Protein AF-A0A945VCL1-F1 (afdb_monomer_lite)

Radius of gyration: 19.53 Å; chains: 1; bounding box: 53×58×47 Å

pLDDT: mean 89.14, std 12.84, range [39.16, 98.38]

Secondary structure (DSSP, 8-state):
-HHHHHHHHS-SSS-S-SS----HHHHHHHHTTT--HHHHTTSS-HHHHHHHS---HHHHHHHHHHHHHHHHHHHHS-HHHHHHHHHHTTT-HHHHHHHHT--HHHHHHHHHT----TTS---EEEEEETT--EEEEE-BTTB---SSS---TTSHHHHHTTSTT--EEEEEE-TTS-EEEEEEEEEESS--BTTBPPPEEEEEEEES-GGGS----TTTS-EEE--S-GGG---SS-TT--S--TT---

Foldseek 3Di:
DVVVVVCVVVPPDPPDDDPDADQVLVVVCVVVVLADPCLLVVVDDLVRVLVVDDDDPVSSVVNSVVVVVVSVLCVLQRQVNNVVVCLVQLNDLVVSCVVSVHDSVSSLSVLQRHDDDPLRFHKKKWKAWQVRQTPDTDADPVGDADNDDDFWCQPVQNVQNVVAPDWAWAWEQEQVRQIKTKIKHKHFPDDQDVVGGGTIMMMIMITSVCVSHDPPPNVPHHYDHTYTALQCGPDPPDPSRDDHHVPPDD

Sequence (250 aa):
TAEDIFDYFEPTSEKQVTTLDLSPFEVLLEKNKFYLDELENNRQTVAEILSTLQLSSEDYLKTKNSLNAYAEMVRNLPINLFLEVAEKHSFDAIALAKHFNSDILSICFRLAHLPNKSNIPKFGIIQCDASGAVLYRKQLNSFSLPRYGGACPLWPVYRSLSQPLQPIRAMLDMPMGDRFHTISFAYPTEVAQIGMPALTEAIMLFTPDYIMLPKISHAHTPQLAVGLQCTVCSRRECSSRRASYLLDNE

Structure (mmCIF, N/CA/C/O backbone):
data_AF-A0A945VCL1-F1
#
_entry.id   AF-A0A945VCL1-F1
#
loop_
_atom_site.group_PDB
_atom_site.id
_atom_site.type_symbol
_atom_site.label_atom_id
_atom_site.label_alt_id
_atom_site.label_comp_id
_atom_site.label_asym_id
_atom_site.label_entity_id
_atom_site.label_seq_id
_atom_site.pdbx_PDB_ins_code
_atom_site.Cartn_x
_atom_site.Cartn_y
_atom_site.Cartn_z
_atom_site.occupancy
_atom_site.B_iso_or_equiv
_atom_site.auth_seq_id
_atom_site.auth_comp_id
_atom_site.auth_asym_id
_atom_site.auth_atom_id
_atom_site.pdbx_PDB_model_num
ATOM 1 N N . THR A 1 1 ? -6.003 35.578 -1.201 1.00 74.75 1 THR A N 1
ATOM 2 C CA . THR A 1 1 ? -6.531 36.057 -2.498 1.00 74.75 1 THR A CA 1
ATOM 3 C C . THR A 1 1 ? -6.166 35.041 -3.572 1.00 74.75 1 THR A C 1
ATOM 5 O O . THR A 1 1 ? -5.501 34.065 -3.249 1.00 74.75 1 THR A O 1
ATOM 8 N N . ALA A 1 2 ? -6.624 35.192 -4.820 1.00 68.50 2 ALA A N 1
ATOM 9 C CA . ALA A 1 2 ? -6.195 34.295 -5.903 1.00 68.50 2 ALA A CA 1
ATOM 10 C C . ALA A 1 2 ? -4.667 34.350 -6.125 1.00 68.50 2 ALA A C 1
ATOM 12 O O . ALA A 1 2 ? -4.068 33.339 -6.466 1.00 68.50 2 ALA A O 1
ATOM 13 N N . GLU A 1 3 ? -4.052 35.504 -5.846 1.00 67.00 3 GLU A N 1
ATOM 14 C CA . GLU A 1 3 ? -2.597 35.709 -5.851 1.00 67.00 3 GLU A CA 1
ATOM 15 C C . GLU A 1 3 ? -1.907 34.936 -4.720 1.00 67.00 3 GLU A C 1
ATOM 17 O O . GLU A 1 3 ? -0.990 34.177 -5.000 1.00 67.00 3 GLU A O 1
ATOM 22 N N . ASP A 1 4 ? -2.418 34.994 -3.481 1.00 63.72 4 ASP A N 1
ATOM 23 C CA . ASP A 1 4 ? -1.850 34.204 -2.369 1.00 63.72 4 ASP A CA 1
ATOM 24 C C . ASP A 1 4 ? -1.919 32.684 -2.626 1.00 63.72 4 ASP A C 1
ATOM 26 O O . ASP A 1 4 ? -1.085 31.921 -2.144 1.00 63.72 4 ASP A O 1
ATOM 30 N N . ILE A 1 5 ? -2.933 32.226 -3.373 1.00 66.19 5 ILE A N 1
ATOM 31 C CA . ILE A 1 5 ? -3.068 30.822 -3.790 1.00 66.19 5 ILE A CA 1
ATOM 32 C C . ILE A 1 5 ? -2.052 30.500 -4.893 1.00 66.19 5 ILE A C 1
ATOM 34 O O . ILE A 1 5 ? -1.444 29.435 -4.864 1.00 66.19 5 ILE A O 1
ATOM 38 N N . PHE A 1 6 ? -1.836 31.407 -5.846 1.00 67.25 6 PHE A N 1
ATOM 39 C CA . PHE A 1 6 ? -0.859 31.222 -6.918 1.00 67.25 6 PHE A CA 1
ATOM 40 C C . PHE A 1 6 ? 0.577 31.173 -6.376 1.00 67.25 6 PHE A C 1
ATOM 42 O O . PHE A 1 6 ? 1.314 30.249 -6.706 1.00 67.25 6 PHE A O 1
ATOM 49 N N . ASP A 1 7 ? 0.928 32.069 -5.452 1.00 60.84 7 ASP A N 1
ATOM 50 C CA . ASP A 1 7 ? 2.234 32.084 -4.776 1.00 60.84 7 ASP A CA 1
ATOM 51 C C . ASP A 1 7 ? 2.462 30.844 -3.893 1.00 60.84 7 ASP A C 1
ATOM 53 O O . ASP A 1 7 ? 3.602 30.441 -3.655 1.00 60.84 7 ASP A O 1
ATOM 57 N N . TYR A 1 8 ? 1.385 30.212 -3.415 1.00 61.59 8 TYR A N 1
ATOM 58 C CA . TYR A 1 8 ? 1.447 28.928 -2.716 1.00 61.59 8 TYR A CA 1
ATOM 59 C C . TYR A 1 8 ? 1.719 27.750 -3.671 1.00 61.59 8 TYR A C 1
ATOM 61 O O . TYR A 1 8 ? 2.457 26.833 -3.311 1.00 61.59 8 TYR A O 1
ATOM 69 N N . PHE A 1 9 ? 1.142 27.759 -4.880 1.00 54.50 9 PHE A N 1
ATOM 70 C CA . PHE A 1 9 ? 1.317 26.692 -5.878 1.00 54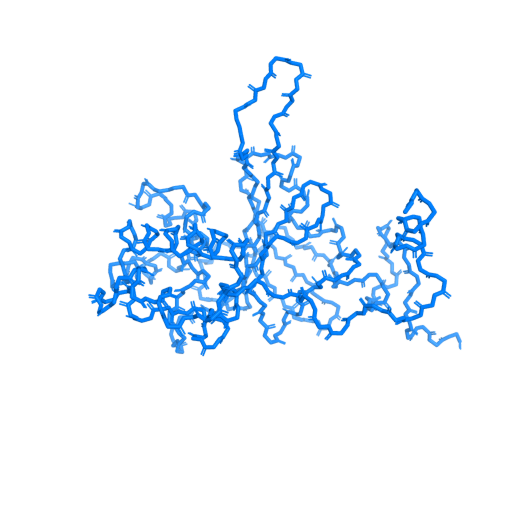.50 9 PHE A CA 1
ATOM 71 C C . PHE A 1 9 ? 2.617 26.811 -6.688 1.00 54.50 9 PHE A C 1
ATOM 73 O O . PHE A 1 9 ? 3.215 25.788 -7.024 1.00 54.50 9 PHE A O 1
ATOM 80 N N . GLU A 1 10 ? 3.072 28.031 -6.970 1.00 55.69 10 GLU A N 1
ATOM 81 C CA . GLU A 1 10 ? 4.346 28.332 -7.631 1.00 55.69 10 GLU A CA 1
ATOM 82 C C . GLU A 1 10 ? 5.266 29.125 -6.687 1.00 55.69 10 GLU A C 1
ATOM 84 O O . GLU A 1 10 ? 5.560 30.299 -6.928 1.00 55.69 10 GLU A O 1
ATOM 89 N N . PRO A 1 11 ? 5.738 28.518 -5.581 1.00 49.16 11 PRO A N 1
ATOM 90 C CA . PRO A 1 11 ? 6.548 29.240 -4.619 1.00 49.16 11 PRO A CA 1
ATOM 91 C C . PRO A 1 11 ? 7.876 29.648 -5.257 1.00 49.16 11 PRO A C 1
ATOM 93 O O . PRO A 1 11 ? 8.708 28.824 -5.632 1.00 49.16 11 PRO A O 1
ATOM 96 N N . THR A 1 12 ? 8.113 30.955 -5.312 1.00 50.84 12 THR A N 1
ATOM 97 C CA . THR A 1 12 ? 9.374 31.562 -5.765 1.00 50.84 12 THR A CA 1
ATOM 98 C C . THR A 1 12 ? 10.529 31.378 -4.767 1.00 50.84 12 THR A C 1
ATOM 100 O O . THR A 1 12 ? 11.636 31.858 -5.011 1.00 50.84 12 THR A O 1
ATOM 103 N N . SER A 1 13 ? 10.325 30.673 -3.644 1.00 46.22 13 SER A N 1
ATOM 104 C CA . SER A 1 13 ? 11.371 30.417 -2.644 1.00 46.22 13 SER A CA 1
ATOM 105 C C . SER A 1 13 ? 11.238 29.063 -1.932 1.00 46.22 13 SER A C 1
ATOM 107 O O . SER A 1 13 ? 10.142 28.564 -1.698 1.00 46.22 13 SER A O 1
ATOM 109 N N . GLU A 1 14 ? 12.387 28.500 -1.537 1.00 45.78 14 GLU A N 1
ATOM 110 C CA . GLU A 1 14 ? 12.634 27.157 -0.962 1.00 45.78 14 GLU A CA 1
ATOM 111 C C . GLU A 1 14 ? 11.915 26.822 0.367 1.00 45.78 14 GLU A C 1
ATOM 113 O O . GLU A 1 14 ? 12.177 25.789 0.989 1.00 45.78 14 GLU A O 1
ATOM 118 N N . LYS A 1 15 ? 11.024 27.679 0.866 1.00 41.81 15 LYS A N 1
ATOM 119 C CA . LYS A 1 15 ? 10.439 27.544 2.204 1.00 41.81 15 LYS A CA 1
ATOM 120 C C . LYS A 1 15 ? 9.041 26.947 2.156 1.00 41.81 15 LYS A C 1
ATOM 122 O O . LYS A 1 15 ? 8.088 27.704 2.300 1.00 41.81 15 LYS A O 1
ATOM 127 N N . GLN A 1 16 ? 8.915 25.618 2.044 1.00 45.69 16 GLN A N 1
ATOM 128 C CA . GLN A 1 16 ? 7.695 24.922 2.507 1.00 45.69 16 GLN A CA 1
ATOM 129 C C . GLN A 1 16 ? 7.744 23.379 2.567 1.00 45.69 16 GLN A C 1
ATOM 131 O O . GLN A 1 16 ? 6.747 22.729 2.286 1.00 45.69 16 GLN A O 1
ATOM 136 N N . VAL A 1 17 ? 8.862 22.747 2.951 1.00 44.59 17 VAL A N 1
ATOM 137 C CA . VAL A 1 17 ? 8.936 21.261 2.896 1.00 44.59 17 VAL A CA 1
ATOM 138 C C . VAL A 1 17 ? 9.077 20.561 4.254 1.00 44.59 17 VAL A C 1
ATOM 140 O O . VAL A 1 17 ? 9.137 19.342 4.301 1.00 44.59 17 VAL A O 1
ATOM 143 N N . THR A 1 18 ? 9.135 21.253 5.394 1.00 43.78 18 THR A N 1
ATOM 144 C CA . THR A 1 18 ? 9.742 20.600 6.572 1.00 43.78 18 THR A CA 1
ATOM 145 C C . THR A 1 18 ? 8.837 20.076 7.690 1.00 43.78 18 THR A C 1
ATOM 147 O O . THR A 1 18 ? 9.371 19.324 8.502 1.00 43.78 18 THR A O 1
ATOM 150 N N . THR A 1 19 ? 7.522 20.340 7.777 1.00 39.16 19 THR A N 1
ATOM 151 C CA . THR A 1 19 ? 6.742 19.882 8.964 1.00 39.16 19 THR A CA 1
ATOM 152 C C . THR A 1 19 ? 5.224 19.617 8.788 1.00 39.16 19 THR A C 1
ATOM 154 O O . THR A 1 19 ? 4.493 19.809 9.758 1.00 39.16 19 THR A O 1
ATOM 157 N N . LEU A 1 20 ? 4.694 19.178 7.634 1.00 51.88 20 LEU A N 1
ATOM 158 C CA . LEU A 1 20 ? 3.225 19.032 7.428 1.00 51.88 20 LEU A CA 1
ATOM 159 C C . LEU A 1 20 ? 2.721 17.621 7.038 1.00 51.88 20 LEU A C 1
ATOM 161 O O . LEU A 1 20 ? 1.581 17.449 6.625 1.00 51.88 20 LEU A O 1
ATOM 165 N N . ASP A 1 21 ? 3.534 16.580 7.189 1.00 65.50 21 ASP A N 1
ATOM 166 C CA . ASP A 1 21 ? 3.532 15.546 6.145 1.00 65.50 21 ASP A CA 1
ATOM 167 C C . ASP A 1 21 ? 2.961 14.169 6.502 1.00 65.50 21 ASP A C 1
ATOM 169 O O . ASP A 1 21 ? 2.889 13.293 5.639 1.00 65.50 21 ASP A O 1
ATOM 173 N N . LEU A 1 22 ? 2.629 13.907 7.761 1.00 74.25 22 LEU A N 1
ATOM 174 C CA . LEU A 1 22 ? 2.076 12.616 8.175 1.00 74.25 22 LEU A CA 1
ATOM 175 C C . LEU A 1 22 ? 0.738 12.844 8.846 1.00 74.25 22 LEU A C 1
ATOM 177 O O . LEU A 1 22 ? 0.640 13.638 9.783 1.00 74.25 22 LEU A O 1
ATOM 181 N N . SER A 1 23 ? -0.274 12.100 8.404 1.00 86.94 23 SER A N 1
ATOM 182 C CA . SER A 1 23 ? -1.519 12.045 9.155 1.00 86.94 23 SER A CA 1
ATOM 183 C C . SER A 1 23 ? -1.232 11.510 10.566 1.00 86.94 23 SER A C 1
ATOM 185 O O . SER A 1 23 ? -0.354 10.655 10.740 1.00 86.94 23 SER A O 1
ATOM 187 N N . PRO A 1 24 ? -1.966 11.944 11.604 1.00 91.62 24 PRO A N 1
ATOM 188 C CA . PRO A 1 24 ? -1.738 11.434 12.957 1.00 91.62 24 PRO A CA 1
ATOM 189 C C . PRO A 1 24 ? -1.891 9.911 13.070 1.00 91.62 24 PRO A C 1
ATOM 191 O O . PRO A 1 24 ? -1.229 9.276 13.891 1.00 91.62 24 PRO A O 1
ATOM 194 N N . PHE A 1 25 ? -2.704 9.310 12.197 1.00 93.31 25 PHE A N 1
ATOM 195 C CA . PHE A 1 25 ? -2.788 7.861 12.045 1.00 93.31 25 PHE A CA 1
ATOM 196 C C . PHE A 1 25 ? -1.470 7.231 11.569 1.00 93.31 25 PHE A C 1
ATOM 198 O O . PHE A 1 25 ? -1.022 6.243 12.146 1.00 93.31 25 PHE A O 1
ATOM 205 N N . GLU A 1 26 ? -0.814 7.795 10.554 1.00 91.62 26 GLU A N 1
ATOM 206 C CA . GLU A 1 26 ? 0.484 7.292 10.090 1.00 91.62 26 GLU A CA 1
ATOM 207 C C . GLU A 1 26 ? 1.571 7.461 11.152 1.00 91.62 26 GLU A C 1
ATOM 209 O O . GLU A 1 26 ? 2.357 6.541 11.358 1.00 91.62 26 GLU A O 1
ATOM 214 N N . VAL A 1 27 ? 1.576 8.579 11.888 1.00 92.25 27 VAL A N 1
ATOM 215 C CA . VAL A 1 27 ? 2.501 8.780 13.020 1.00 92.25 27 VAL A CA 1
ATOM 216 C C . VAL A 1 27 ? 2.304 7.694 14.082 1.00 92.25 27 VAL A C 1
ATOM 218 O O . VAL A 1 27 ? 3.274 7.119 14.588 1.00 92.25 27 VAL A O 1
ATOM 221 N N . LEU A 1 28 ? 1.047 7.377 14.404 1.00 95.00 28 LEU A N 1
ATOM 222 C CA . LEU A 1 28 ? 0.707 6.295 15.323 1.00 95.00 28 LEU A CA 1
ATOM 223 C C . LEU A 1 28 ? 1.206 4.938 14.803 1.00 95.00 28 LEU A C 1
ATOM 225 O O . LEU A 1 28 ? 1.772 4.161 15.576 1.00 95.00 28 LEU A O 1
ATOM 229 N N . LEU A 1 29 ? 1.024 4.649 13.513 1.00 95.44 29 LEU A N 1
ATOM 230 C CA . LEU A 1 29 ? 1.517 3.416 12.903 1.00 95.44 29 LEU A CA 1
ATOM 231 C C . LEU A 1 29 ? 3.044 3.342 12.929 1.00 95.44 29 LEU A C 1
ATOM 233 O O . LEU A 1 29 ? 3.578 2.323 13.360 1.00 95.44 29 LEU A O 1
ATOM 237 N N . GLU A 1 30 ? 3.760 4.395 12.537 1.00 93.00 30 GLU A N 1
ATOM 238 C CA . GLU A 1 30 ? 5.228 4.421 12.545 1.00 93.00 30 GLU A CA 1
ATOM 239 C C . GLU A 1 30 ? 5.788 4.154 13.949 1.00 93.00 30 GLU A C 1
ATOM 241 O O . GLU A 1 30 ? 6.661 3.293 14.112 1.00 93.00 30 GLU A O 1
ATOM 246 N N . LYS A 1 31 ? 5.220 4.799 14.979 1.00 94.56 31 LYS A N 1
ATOM 247 C CA . LYS A 1 31 ? 5.590 4.576 16.389 1.00 94.56 31 LYS A CA 1
ATOM 248 C C . LYS A 1 31 ? 5.430 3.112 16.810 1.00 94.56 31 LYS A C 1
ATOM 250 O O . LYS A 1 31 ? 6.251 2.594 17.566 1.00 94.56 31 LYS A O 1
ATOM 255 N N . ASN A 1 32 ? 4.406 2.443 16.288 1.00 95.94 32 ASN A N 1
ATOM 256 C CA . ASN A 1 32 ? 4.091 1.044 16.571 1.00 95.94 32 ASN A CA 1
ATOM 257 C C . ASN A 1 32 ? 4.605 0.077 15.489 1.00 95.94 32 ASN A C 1
ATOM 259 O O . ASN A 1 32 ? 4.160 -1.065 15.405 1.00 95.94 32 ASN A O 1
ATOM 263 N N . LYS A 1 33 ? 5.556 0.503 14.642 1.00 95.25 33 LYS A N 1
ATOM 264 C CA . LYS A 1 33 ? 6.149 -0.326 13.574 1.00 95.25 33 LYS A CA 1
ATOM 265 C C . LYS A 1 33 ? 5.101 -0.950 12.635 1.00 95.25 33 LYS A C 1
ATOM 267 O O . LYS A 1 33 ? 5.287 -2.067 12.156 1.00 95.25 33 LYS A O 1
ATOM 272 N N . PHE A 1 34 ? 4.032 -0.207 12.354 1.00 96.56 34 PHE A N 1
ATOM 273 C CA . PHE A 1 34 ? 2.892 -0.588 11.516 1.00 96.56 34 PHE A CA 1
ATOM 274 C C . PHE A 1 34 ? 2.126 -1.823 12.024 1.00 96.56 34 PHE A C 1
ATOM 276 O O . PHE A 1 34 ? 1.555 -2.570 11.233 1.00 96.56 34 PHE A O 1
ATOM 283 N N . TYR A 1 35 ? 2.104 -2.047 13.339 1.00 97.19 35 TYR A N 1
ATOM 284 C CA . TYR A 1 35 ? 1.336 -3.118 13.972 1.00 97.19 35 TYR A CA 1
ATOM 285 C C . TYR A 1 35 ? 0.741 -2.621 15.297 1.00 97.19 35 TYR A C 1
ATOM 287 O O . TYR A 1 35 ? 1.480 -2.350 16.240 1.00 97.19 35 TYR A O 1
ATOM 295 N N . LEU A 1 36 ? -0.586 -2.482 15.369 1.00 97.19 36 LEU A N 1
ATOM 296 C CA . LEU A 1 36 ? -1.294 -1.987 16.556 1.00 97.19 36 LEU A CA 1
ATOM 297 C C . LEU A 1 36 ? -1.734 -3.167 17.423 1.00 97.19 36 LEU A C 1
ATOM 299 O O . LEU A 1 36 ? -2.852 -3.672 17.318 1.00 97.19 36 LEU A O 1
ATOM 303 N N . ASP A 1 37 ? -0.821 -3.604 18.281 1.00 96.19 37 ASP A N 1
ATOM 304 C CA . ASP A 1 37 ? -0.978 -4.750 19.177 1.00 96.19 37 ASP A CA 1
ATOM 305 C C . ASP A 1 37 ? -2.210 -4.637 20.096 1.00 96.19 37 ASP A C 1
ATOM 307 O O . ASP A 1 37 ? -2.835 -5.643 20.450 1.00 96.19 37 ASP A O 1
ATOM 311 N N . GLU A 1 38 ? -2.594 -3.411 20.446 1.00 95.25 38 GLU A N 1
ATOM 312 C CA . GLU A 1 38 ? -3.774 -3.101 21.245 1.00 95.25 38 GLU A CA 1
ATOM 313 C C . GLU A 1 38 ? -5.077 -3.453 20.522 1.00 95.25 38 GLU A C 1
ATOM 315 O O . GLU A 1 38 ? -5.979 -4.011 21.149 1.00 95.25 38 GLU A O 1
ATOM 320 N N . LEU A 1 39 ? -5.165 -3.186 19.214 1.00 96.69 39 LEU A N 1
ATOM 321 C CA . LEU A 1 39 ? -6.333 -3.536 18.399 1.00 96.69 39 LEU A CA 1
ATOM 322 C C . LEU A 1 39 ? -6.324 -5.020 18.022 1.00 96.69 39 LEU A C 1
ATOM 324 O O . LEU A 1 39 ? -7.359 -5.674 18.088 1.00 96.69 39 LEU A O 1
ATOM 328 N N . GLU A 1 40 ? -5.155 -5.573 17.700 1.00 96.62 40 GLU A N 1
ATOM 329 C CA . GLU A 1 40 ? -4.987 -6.984 17.310 1.00 96.62 40 GLU A CA 1
ATOM 330 C C . GLU A 1 40 ? -5.429 -7.963 18.403 1.00 96.62 40 GLU A C 1
ATOM 332 O O . GLU A 1 40 ? -5.954 -9.037 18.114 1.00 96.62 40 GLU A O 1
ATOM 337 N N . ASN A 1 41 ? -5.252 -7.579 19.670 1.00 94.00 41 ASN A N 1
ATOM 338 C CA . ASN A 1 41 ? -5.621 -8.396 20.826 1.00 94.00 41 ASN A CA 1
ATOM 339 C C . ASN A 1 41 ? -6.837 -7.856 21.595 1.00 94.00 41 ASN A C 1
ATOM 341 O O . ASN A 1 41 ? -7.078 -8.302 22.716 1.00 94.00 41 ASN A O 1
ATOM 345 N N . ASN A 1 42 ? -7.584 -6.897 21.033 1.00 92.62 42 ASN A N 1
ATOM 346 C CA . ASN A 1 42 ? -8.740 -6.254 21.675 1.00 92.62 42 ASN A CA 1
ATOM 347 C C . ASN A 1 42 ? -8.454 -5.702 23.092 1.00 92.62 42 ASN A C 1
ATOM 349 O O . ASN A 1 42 ? -9.319 -5.756 23.966 1.00 92.62 42 ASN A O 1
ATOM 353 N N . ARG A 1 43 ? -7.240 -5.195 23.350 1.00 94.62 43 ARG A N 1
ATOM 354 C CA . ARG A 1 43 ? -6.878 -4.580 24.645 1.00 94.62 43 ARG A CA 1
ATOM 355 C C . ARG A 1 43 ? -7.374 -3.150 24.773 1.00 94.62 43 ARG A C 1
ATOM 357 O O . ARG A 1 43 ? -7.559 -2.681 25.890 1.00 94.62 43 ARG A O 1
ATOM 364 N N . GLN A 1 44 ? -7.516 -2.465 23.643 1.00 95.25 44 GLN A N 1
ATOM 365 C CA . GLN A 1 44 ? -8.096 -1.134 23.573 1.00 95.25 44 GLN A CA 1
ATOM 366 C C . GLN A 1 44 ? -9.086 -1.055 22.420 1.00 95.25 44 GLN A C 1
ATOM 368 O O . GLN A 1 44 ? -8.960 -1.740 21.404 1.00 95.25 44 GLN A O 1
ATOM 373 N N . THR A 1 45 ? -10.064 -0.180 22.574 1.00 96.19 45 THR A N 1
ATOM 374 C CA . THR A 1 45 ? -10.986 0.228 21.520 1.00 96.19 45 THR A CA 1
ATOM 375 C C . THR A 1 45 ? -10.416 1.408 20.732 1.00 96.19 45 THR A C 1
ATOM 377 O O . THR A 1 45 ? -9.560 2.155 21.207 1.00 96.19 45 THR A O 1
ATOM 380 N N . VAL A 1 46 ? -10.950 1.645 19.530 1.00 96.56 46 VAL A N 1
ATOM 381 C CA . VAL A 1 46 ? -10.613 2.836 18.728 1.00 96.56 46 VAL A CA 1
ATOM 382 C C . VAL A 1 46 ? -10.855 4.133 19.514 1.00 96.56 46 VAL A C 1
ATOM 384 O O . VAL A 1 46 ? -10.058 5.063 19.422 1.00 96.56 46 VAL A O 1
ATOM 387 N N . ALA A 1 47 ? -11.924 4.197 20.315 1.00 95.69 47 ALA A N 1
ATOM 388 C CA . ALA A 1 47 ? -12.246 5.370 21.125 1.00 95.69 47 ALA A CA 1
ATOM 389 C C . ALA A 1 47 ? -11.201 5.630 22.221 1.00 95.69 47 ALA A C 1
ATOM 391 O O . ALA A 1 47 ? -10.814 6.779 22.435 1.00 95.69 47 ALA A O 1
ATOM 392 N N . GLU A 1 48 ? -10.711 4.574 22.874 1.00 96.25 48 GLU A N 1
ATOM 393 C CA . GLU A 1 48 ? -9.654 4.680 23.884 1.00 96.25 48 GLU A CA 1
ATOM 394 C C . GLU A 1 48 ? -8.345 5.160 23.257 1.00 96.25 48 GLU A C 1
ATOM 396 O O . GLU A 1 48 ? -7.762 6.118 23.760 1.00 96.25 48 GLU A O 1
ATOM 401 N N . ILE A 1 49 ? -7.935 4.598 22.113 1.00 95.69 49 ILE A N 1
ATOM 402 C CA . ILE A 1 49 ? -6.740 5.062 21.390 1.00 95.69 49 ILE A CA 1
ATOM 403 C C . ILE A 1 49 ? -6.878 6.543 21.023 1.00 95.69 49 ILE A C 1
ATOM 405 O O . ILE A 1 49 ? -5.992 7.336 21.338 1.00 95.69 49 ILE A O 1
ATOM 409 N N . LEU A 1 50 ? -8.007 6.942 20.428 1.00 95.38 50 LEU A N 1
ATOM 410 C CA . LEU A 1 50 ? -8.269 8.336 20.052 1.00 95.38 50 LEU A CA 1
ATOM 411 C C . LEU A 1 50 ? -8.206 9.288 21.250 1.00 95.38 50 LEU A C 1
ATOM 413 O O . LEU A 1 50 ? -7.704 10.397 21.104 1.00 95.38 50 LEU A O 1
ATOM 417 N N . SER A 1 51 ? -8.673 8.866 22.428 1.00 94.06 51 SER A N 1
ATOM 418 C CA . SER A 1 51 ? -8.642 9.698 23.639 1.00 94.06 51 SER A CA 1
ATOM 419 C C . SER A 1 51 ? -7.227 10.018 24.135 1.00 94.06 51 SER A C 1
ATOM 421 O O . SER A 1 51 ? -7.032 11.014 24.827 1.00 94.06 51 SER A O 1
ATOM 423 N N . THR A 1 52 ? -6.233 9.205 23.760 1.00 92.62 52 THR A N 1
ATOM 424 C CA . THR A 1 52 ? -4.821 9.444 24.104 1.00 92.62 52 THR A CA 1
ATOM 425 C C . THR A 1 52 ? -4.115 10.406 23.147 1.00 92.62 52 THR A C 1
ATOM 427 O O . THR A 1 52 ? -3.018 10.878 23.452 1.00 92.62 52 THR A O 1
ATOM 430 N N . LEU A 1 53 ? -4.722 10.704 21.995 1.00 91.81 53 LEU A N 1
ATOM 431 C CA . LEU A 1 53 ? -4.142 11.551 20.958 1.00 91.81 53 LEU A CA 1
ATOM 432 C C . LEU A 1 53 ? -4.658 12.989 21.093 1.00 91.81 53 LEU A C 1
ATOM 434 O O . LEU A 1 53 ? -5.857 13.233 21.195 1.00 91.81 53 LEU A O 1
ATOM 438 N N . GLN A 1 54 ? -3.748 13.960 21.046 1.00 91.31 54 GLN A N 1
ATOM 439 C CA . GLN A 1 54 ? -4.100 15.378 20.971 1.00 91.31 54 GLN A CA 1
ATOM 440 C C . GLN A 1 54 ? -4.261 15.767 19.497 1.00 91.31 54 GLN A C 1
ATOM 442 O O . GLN A 1 54 ? -3.267 15.975 18.807 1.00 91.31 54 GLN A O 1
ATOM 447 N N . LEU A 1 55 ? -5.504 15.812 19.007 1.00 92.06 55 LEU A N 1
ATOM 448 C CA . LEU A 1 55 ? -5.823 16.012 17.588 1.00 92.06 55 LEU A CA 1
ATOM 449 C C . LEU A 1 55 ? -6.664 17.272 17.360 1.00 92.06 55 LEU A C 1
ATOM 451 O O . LEU A 1 55 ? -7.507 17.627 18.186 1.00 92.06 55 LEU A O 1
ATOM 455 N N . SER A 1 56 ? -6.475 17.907 16.201 1.00 90.75 56 SER A N 1
ATOM 456 C CA . SER A 1 56 ? -7.413 18.904 15.680 1.00 90.75 56 SER A CA 1
ATOM 457 C C . SER A 1 56 ? -8.761 18.248 15.334 1.00 90.75 56 SER A C 1
ATOM 459 O O . SER A 1 56 ? -8.850 17.028 15.179 1.00 90.75 56 SER A O 1
ATOM 461 N N . SER A 1 57 ? -9.833 19.034 15.184 1.00 86.88 57 SER A N 1
ATOM 462 C CA . SER A 1 57 ? -11.147 18.477 14.820 1.00 86.88 57 SER A CA 1
ATOM 463 C C . SER A 1 57 ? -11.144 17.794 13.446 1.00 86.88 57 SER A C 1
ATOM 465 O O . SER A 1 57 ? -11.825 16.785 13.267 1.00 86.88 57 SER A O 1
ATOM 467 N N . GLU A 1 58 ? -10.367 18.314 12.491 1.00 86.31 58 GLU A N 1
ATOM 468 C CA . GLU A 1 58 ? -10.218 17.723 11.157 1.00 86.31 58 GLU A CA 1
ATOM 469 C C . GLU A 1 58 ? -9.462 16.388 11.221 1.00 86.31 58 GLU A C 1
ATOM 471 O O . GLU A 1 58 ? -9.930 15.368 10.703 1.00 86.31 58 GLU A O 1
ATOM 476 N N . ASP A 1 59 ? -8.329 16.374 11.925 1.00 91.00 59 ASP A N 1
ATOM 477 C CA . ASP A 1 59 ? -7.505 15.178 12.084 1.00 91.00 59 ASP A CA 1
ATOM 478 C C . ASP A 1 59 ? -8.210 14.087 12.875 1.00 91.00 59 ASP A C 1
ATOM 480 O O . ASP A 1 59 ? -7.999 12.901 12.613 1.00 91.00 59 ASP A O 1
ATOM 484 N N . TYR A 1 60 ? -9.058 14.466 13.833 1.00 93.75 60 TYR A N 1
ATOM 485 C CA . TYR A 1 60 ? -9.818 13.518 14.633 1.00 93.75 60 TYR A CA 1
ATOM 486 C C . TYR A 1 60 ? -10.697 12.632 13.750 1.00 93.75 60 TYR A C 1
ATOM 488 O O . TYR A 1 60 ? -10.663 11.408 13.881 1.00 93.75 60 TYR A O 1
ATOM 496 N N . LEU A 1 61 ? -11.462 13.224 12.824 1.00 92.69 61 LEU A N 1
ATOM 497 C CA . LEU A 1 61 ? -12.366 12.463 11.961 1.00 92.69 61 LEU A CA 1
ATOM 498 C C . LEU A 1 61 ? -11.591 11.557 10.997 1.00 92.69 61 LEU A C 1
ATOM 500 O O . LEU A 1 61 ? -11.916 10.375 10.878 1.00 92.69 61 LEU A O 1
ATOM 504 N N . LYS A 1 62 ? -10.538 12.089 10.364 1.00 91.88 62 LYS A N 1
ATOM 505 C CA . LYS A 1 62 ? -9.662 11.323 9.463 1.00 91.88 62 LYS A CA 1
ATOM 506 C C . LYS A 1 62 ? -9.009 10.146 10.196 1.00 91.88 62 LYS A C 1
ATOM 508 O O . LYS A 1 62 ? -9.133 9.004 9.764 1.00 91.88 62 LYS A O 1
ATOM 513 N N . THR A 1 63 ? -8.408 10.403 11.357 1.00 95.31 63 THR A N 1
ATOM 514 C CA . THR A 1 63 ? -7.742 9.381 12.182 1.00 95.31 63 THR A CA 1
ATOM 515 C C . THR A 1 63 ? -8.727 8.330 12.684 1.00 95.31 63 THR A C 1
ATOM 517 O O . THR A 1 63 ? -8.423 7.138 12.656 1.00 95.31 63 THR A O 1
ATOM 520 N N . LYS A 1 64 ? -9.931 8.742 13.100 1.00 96.31 64 LYS A N 1
ATOM 521 C CA . LYS A 1 64 ? -10.999 7.825 13.512 1.00 96.31 64 LYS A CA 1
ATOM 522 C C . LYS A 1 64 ? -11.406 6.886 12.380 1.00 96.31 64 LYS A C 1
ATOM 524 O O . LYS A 1 64 ? -11.541 5.689 12.618 1.00 96.31 64 LYS A O 1
ATOM 529 N N . ASN A 1 65 ? -11.590 7.406 11.168 1.00 95.00 65 ASN A N 1
ATOM 530 C CA . ASN A 1 65 ? -11.950 6.589 10.009 1.00 95.00 65 ASN A CA 1
ATOM 531 C C . ASN A 1 65 ? -10.850 5.569 9.687 1.00 95.00 65 ASN A C 1
ATOM 533 O O . ASN A 1 65 ? -11.152 4.386 9.542 1.00 95.00 65 ASN A O 1
ATOM 537 N N . SER A 1 66 ? -9.581 5.987 9.683 1.00 95.69 66 SER A N 1
ATOM 538 C CA . SER A 1 66 ? -8.452 5.082 9.439 1.00 95.69 66 SER A CA 1
ATOM 539 C C . SER A 1 66 ? -8.291 4.013 10.527 1.00 95.69 66 SER A C 1
ATOM 541 O O . SER A 1 66 ? -8.063 2.845 10.215 1.00 95.69 66 SER A O 1
ATOM 543 N N . LEU A 1 67 ? -8.472 4.367 11.805 1.00 97.25 67 LEU A N 1
ATOM 544 C CA . LEU A 1 67 ? -8.457 3.395 12.906 1.00 97.25 67 LEU A CA 1
ATOM 545 C C . LEU A 1 67 ? -9.619 2.401 12.820 1.00 97.25 67 LEU A C 1
ATOM 547 O O . LEU A 1 67 ? -9.429 1.221 13.104 1.00 97.25 67 LEU A O 1
ATOM 551 N N . ASN A 1 68 ? -10.808 2.852 12.415 1.00 97.56 68 ASN A N 1
ATOM 552 C CA . ASN A 1 68 ? -11.944 1.960 12.192 1.00 97.56 68 ASN A CA 1
ATOM 553 C C . ASN A 1 68 ? -11.675 0.990 11.038 1.00 97.56 68 ASN A C 1
ATOM 555 O O . ASN A 1 68 ? -11.930 -0.201 11.200 1.00 97.56 68 ASN A O 1
ATOM 559 N N . ALA A 1 69 ? -11.108 1.468 9.926 1.00 95.56 69 ALA A N 1
ATOM 560 C CA . ALA A 1 69 ? -10.709 0.616 8.807 1.00 95.56 69 ALA A CA 1
ATOM 561 C C . ALA A 1 69 ? -9.652 -0.421 9.234 1.00 95.56 69 ALA A C 1
ATOM 563 O O . ALA A 1 69 ? -9.772 -1.603 8.913 1.00 95.56 69 ALA A O 1
ATOM 564 N N . TYR A 1 70 ? -8.661 -0.016 10.038 1.00 97.00 70 TYR A N 1
ATOM 565 C CA . TYR A 1 70 ? -7.684 -0.942 10.618 1.00 97.00 70 TYR A CA 1
ATOM 566 C C . TYR A 1 70 ? -8.354 -1.987 11.524 1.00 97.00 70 TYR A C 1
ATOM 568 O O . TYR A 1 70 ? -8.094 -3.181 11.397 1.00 97.00 70 TYR A O 1
ATOM 576 N N . ALA A 1 71 ? -9.243 -1.562 12.426 1.00 97.31 71 ALA A N 1
ATOM 577 C CA . ALA A 1 71 ? -9.952 -2.463 13.333 1.00 97.31 71 ALA A CA 1
ATOM 578 C C . ALA A 1 71 ? -10.877 -3.440 12.584 1.00 97.31 71 ALA A C 1
ATOM 580 O O . ALA A 1 71 ? -11.015 -4.597 12.982 1.00 97.31 71 ALA A O 1
ATOM 581 N N . GLU A 1 72 ? -11.503 -3.001 11.493 1.00 96.81 72 GLU A N 1
ATOM 582 C CA . GLU A 1 72 ? -12.289 -3.859 10.609 1.00 96.81 72 GLU A CA 1
ATOM 583 C C . GLU A 1 72 ? -11.416 -4.899 9.900 1.00 96.81 72 GLU A C 1
ATOM 585 O O . GLU A 1 72 ? -11.749 -6.084 9.927 1.00 96.81 72 GLU A O 1
ATOM 590 N N . MET A 1 73 ? -10.259 -4.495 9.364 1.00 96.75 73 MET A N 1
ATOM 591 C CA . MET A 1 73 ? -9.272 -5.420 8.797 1.00 96.75 73 MET A CA 1
ATOM 592 C C . MET A 1 73 ? -8.840 -6.476 9.825 1.00 96.75 73 MET A C 1
ATOM 594 O O . MET A 1 73 ? -8.824 -7.663 9.504 1.00 96.75 73 MET A O 1
ATOM 598 N N . VAL A 1 74 ? -8.524 -6.074 11.061 1.00 96.81 74 VAL A N 1
ATOM 599 C CA . VAL A 1 74 ? -8.150 -6.998 12.150 1.00 96.81 74 VAL A CA 1
ATOM 600 C C . VAL A 1 74 ? -9.268 -7.996 12.448 1.00 96.81 74 VAL A C 1
ATOM 602 O O . VAL A 1 74 ? -9.004 -9.188 12.610 1.00 96.81 74 VAL A O 1
ATOM 605 N N . ARG A 1 75 ? -10.521 -7.530 12.491 1.00 96.25 75 ARG A N 1
ATOM 606 C CA . ARG A 1 75 ? -11.693 -8.378 12.749 1.00 96.25 75 ARG A CA 1
ATOM 607 C C . ARG A 1 75 ? -11.923 -9.394 11.631 1.00 96.25 75 ARG A C 1
ATOM 609 O O . ARG A 1 75 ? -12.211 -10.553 11.918 1.00 96.25 75 ARG A O 1
ATOM 616 N N . ASN A 1 76 ? -11.794 -8.959 10.380 1.00 96.56 76 ASN A N 1
ATOM 617 C CA . ASN A 1 76 ? -12.038 -9.789 9.201 1.00 96.56 76 ASN A CA 1
ATOM 618 C C . ASN A 1 76 ? -10.877 -10.758 8.924 1.00 96.56 76 ASN A C 1
ATOM 620 O O . ASN A 1 76 ? -11.098 -11.852 8.410 1.00 96.56 76 ASN A O 1
ATOM 624 N N . LEU A 1 77 ? -9.646 -10.380 9.289 1.00 97.88 77 LEU A N 1
ATOM 625 C CA . LEU A 1 77 ? -8.422 -11.155 9.065 1.00 97.88 77 LEU A CA 1
ATOM 626 C C . LEU A 1 77 ? -7.602 -11.295 10.371 1.00 97.88 77 LEU A C 1
ATOM 628 O O . LEU A 1 77 ? -6.513 -10.714 10.484 1.00 97.88 77 LEU A O 1
ATOM 632 N N . PRO A 1 78 ? -8.077 -12.070 11.370 1.00 97.31 78 PRO A N 1
ATOM 633 C CA . PRO A 1 78 ? -7.418 -12.190 12.675 1.00 97.31 78 PRO A CA 1
ATOM 634 C C . PRO A 1 78 ? -5.979 -12.708 12.568 1.00 97.31 78 PRO A C 1
ATOM 636 O O . PRO A 1 78 ? -5.725 -13.677 11.851 1.00 97.31 78 PRO A O 1
ATOM 639 N N . ILE A 1 79 ? -5.034 -12.103 13.300 1.00 97.00 79 ILE A N 1
ATOM 640 C CA . ILE A 1 79 ? -3.591 -12.278 13.038 1.00 97.00 79 ILE A CA 1
ATOM 641 C C . ILE A 1 79 ? -3.107 -13.729 13.106 1.00 97.00 79 ILE A C 1
ATOM 643 O O . ILE A 1 79 ? -2.336 -14.154 12.252 1.00 97.00 79 ILE A O 1
ATOM 647 N N . ASN A 1 80 ? -3.570 -14.504 14.088 1.00 95.75 80 ASN A N 1
ATOM 648 C CA . ASN A 1 80 ? -3.093 -15.874 14.290 1.00 95.75 80 ASN A CA 1
ATOM 649 C C . ASN A 1 80 ? -3.520 -16.793 13.139 1.00 95.75 80 ASN A C 1
ATOM 651 O O . ASN A 1 80 ? -2.685 -17.491 12.570 1.00 95.75 80 ASN A O 1
ATOM 655 N N . LEU A 1 81 ? -4.801 -16.730 12.758 1.00 97.00 81 LEU A N 1
ATOM 656 C CA . LEU A 1 81 ? -5.326 -17.475 11.614 1.00 97.00 81 LEU A CA 1
ATOM 657 C C . LEU A 1 81 ? -4.684 -16.988 10.311 1.00 97.00 81 LEU A C 1
ATOM 659 O O . LEU A 1 81 ? -4.290 -17.793 9.470 1.00 97.00 81 LEU A O 1
ATOM 663 N N . PHE A 1 82 ? -4.546 -15.670 10.157 1.00 98.25 82 PHE A N 1
ATOM 664 C CA . PHE A 1 82 ? -3.949 -15.077 8.969 1.00 98.25 82 PHE A CA 1
ATOM 665 C C . PHE A 1 82 ? -2.506 -15.535 8.763 1.00 98.25 82 PHE A C 1
ATOM 667 O O . PHE A 1 82 ? -2.166 -15.948 7.660 1.00 98.25 82 PHE A O 1
ATOM 674 N N . LEU A 1 83 ? -1.668 -15.513 9.804 1.00 97.81 83 LEU A N 1
ATOM 675 C CA . LEU A 1 83 ? -0.271 -15.941 9.707 1.00 97.81 83 LEU A CA 1
ATOM 676 C C . LEU A 1 83 ? -0.135 -17.432 9.391 1.00 97.81 83 LEU A C 1
ATOM 678 O O . LEU A 1 83 ? 0.686 -17.786 8.551 1.00 97.81 83 LEU A O 1
ATOM 682 N N . GLU A 1 84 ? -0.955 -18.289 10.005 1.00 97.25 84 GLU A N 1
ATOM 683 C CA . GLU A 1 84 ? -0.942 -19.731 9.726 1.00 97.25 84 GLU A CA 1
ATOM 684 C C . GLU A 1 84 ? -1.235 -20.019 8.244 1.00 97.25 84 GLU A C 1
ATOM 686 O O . GLU A 1 84 ? -0.546 -20.804 7.589 1.00 97.25 84 GLU A O 1
ATOM 691 N N . VAL A 1 85 ? -2.257 -19.363 7.695 1.00 97.88 85 VAL A N 1
ATOM 692 C CA . VAL A 1 85 ? -2.639 -19.509 6.286 1.00 97.88 85 VAL A CA 1
ATOM 693 C C . VAL A 1 85 ? -1.613 -18.840 5.368 1.00 97.88 85 VAL A C 1
ATOM 695 O O . VAL A 1 85 ? -1.260 -19.404 4.331 1.00 97.88 85 VAL A O 1
ATOM 698 N N . ALA A 1 86 ? -1.102 -17.665 5.741 1.00 97.25 86 ALA A N 1
ATOM 699 C CA . ALA A 1 86 ? -0.077 -16.955 4.985 1.00 97.25 86 ALA A CA 1
ATOM 700 C C . ALA A 1 86 ? 1.182 -17.806 4.831 1.00 97.25 86 ALA A C 1
ATOM 702 O O . ALA A 1 86 ? 1.672 -17.944 3.715 1.00 97.25 86 ALA A O 1
ATOM 703 N N . GLU A 1 87 ? 1.650 -18.457 5.892 1.00 95.81 87 GLU A N 1
ATOM 704 C CA . GLU A 1 87 ? 2.801 -19.358 5.826 1.00 95.81 87 GLU A CA 1
ATOM 705 C C . GLU A 1 87 ? 2.544 -20.542 4.875 1.00 95.81 87 GLU A C 1
ATOM 707 O O . GLU A 1 87 ? 3.357 -20.810 3.986 1.00 95.81 87 GLU A O 1
ATOM 712 N N . LYS A 1 88 ? 1.367 -21.181 4.963 1.00 95.62 88 LYS A N 1
ATOM 713 C CA . LYS A 1 88 ? 0.956 -22.287 4.069 1.00 95.62 88 LYS A CA 1
ATOM 714 C C . LYS A 1 88 ? 0.899 -21.890 2.591 1.00 95.62 88 LYS A C 1
ATOM 716 O O . LYS A 1 88 ? 1.169 -22.717 1.723 1.00 95.62 88 LYS A O 1
ATOM 721 N N . HIS A 1 89 ? 0.545 -20.640 2.304 1.00 95.00 89 HIS A N 1
ATOM 722 C CA . HIS A 1 89 ? 0.461 -20.092 0.949 1.00 95.00 89 HIS A CA 1
ATOM 723 C C . HIS A 1 89 ? 1.685 -19.250 0.559 1.00 95.00 89 HIS A C 1
ATOM 725 O O . HIS A 1 89 ? 1.638 -18.533 -0.444 1.00 95.00 89 HIS A O 1
ATOM 731 N N . SER A 1 90 ? 2.775 -19.326 1.333 1.00 95.00 90 SER A N 1
ATOM 732 C CA . SER A 1 90 ? 4.009 -18.567 1.099 1.00 95.00 90 SER A CA 1
ATOM 733 C C . SER A 1 90 ? 3.748 -17.065 0.911 1.00 95.00 90 SER A C 1
ATOM 735 O O . SER A 1 90 ? 4.333 -16.420 0.057 1.00 95.00 90 SER A O 1
ATOM 737 N N . PHE A 1 91 ? 2.820 -16.491 1.672 1.00 96.00 91 PHE A N 1
ATOM 738 C CA . PHE A 1 91 ? 2.463 -15.070 1.637 1.00 96.00 91 PHE A CA 1
ATOM 739 C C . PHE A 1 91 ? 1.992 -14.550 0.260 1.00 96.00 91 PHE A C 1
ATOM 741 O O . PHE A 1 91 ? 2.048 -13.347 -0.005 1.00 96.00 91 PHE A O 1
ATOM 748 N N . ASP A 1 92 ? 1.504 -15.421 -0.631 1.00 94.44 92 ASP A N 1
ATOM 749 C CA . ASP A 1 92 ? 0.949 -14.996 -1.919 1.00 94.44 92 ASP A CA 1
ATOM 750 C C . ASP A 1 92 ? -0.412 -14.328 -1.747 1.00 94.44 92 ASP A C 1
ATOM 752 O O . ASP A 1 92 ? -1.399 -14.964 -1.378 1.00 94.44 92 ASP A O 1
ATOM 756 N N . ALA A 1 93 ? -0.470 -13.034 -2.057 1.00 95.25 93 ALA A N 1
ATOM 757 C CA . ALA A 1 93 ? -1.670 -12.233 -1.857 1.00 95.25 93 ALA A CA 1
ATOM 758 C C . ALA A 1 93 ? -2.892 -12.761 -2.639 1.00 95.25 93 ALA A C 1
ATOM 760 O O . ALA A 1 93 ? -4.011 -12.694 -2.140 1.00 95.25 93 ALA A O 1
ATOM 761 N N . ILE A 1 94 ? -2.697 -13.332 -3.834 1.00 93.38 94 ILE A N 1
ATOM 762 C CA . ILE A 1 94 ? -3.801 -13.857 -4.655 1.00 93.38 94 ILE A CA 1
ATOM 763 C C . ILE A 1 94 ? -4.329 -15.169 -4.066 1.00 93.38 94 ILE A C 1
ATOM 765 O O . ILE A 1 94 ? -5.542 -15.362 -3.960 1.00 93.38 94 ILE A O 1
ATOM 769 N N . ALA A 1 95 ? -3.433 -16.063 -3.644 1.00 94.62 95 ALA A N 1
ATOM 770 C CA . ALA A 1 95 ? -3.813 -17.298 -2.967 1.00 94.62 95 ALA A CA 1
ATOM 771 C C . ALA A 1 95 ? -4.527 -17.015 -1.636 1.00 94.62 95 ALA A C 1
ATOM 773 O O . ALA A 1 95 ? -5.528 -17.663 -1.332 1.00 94.62 95 ALA A O 1
ATOM 774 N N . LEU A 1 96 ? -4.058 -16.016 -0.884 1.00 97.25 96 LEU A N 1
ATOM 775 C CA . LEU A 1 96 ? -4.674 -15.587 0.369 1.00 97.25 96 LEU A CA 1
ATOM 776 C C . LEU A 1 96 ? -6.061 -14.978 0.156 1.00 97.25 96 LEU A C 1
ATOM 778 O O . LEU A 1 96 ? -6.992 -15.363 0.858 1.00 97.25 96 LEU A O 1
ATOM 782 N N . ALA A 1 97 ? -6.231 -14.109 -0.845 1.00 96.44 97 ALA A N 1
ATOM 783 C CA . ALA A 1 97 ? -7.539 -13.560 -1.213 1.00 96.44 97 ALA A CA 1
ATOM 784 C C . ALA A 1 97 ? -8.549 -14.674 -1.516 1.00 96.44 97 ALA A C 1
ATOM 786 O O . ALA A 1 97 ? -9.662 -14.680 -0.988 1.00 96.44 97 ALA A O 1
ATOM 787 N N . LYS A 1 98 ? -8.122 -15.686 -2.282 1.00 96.38 98 LYS A N 1
ATOM 788 C CA . LYS A 1 98 ? -8.942 -16.867 -2.572 1.00 96.38 98 LYS A CA 1
ATOM 789 C C . LYS A 1 98 ? -9.270 -17.679 -1.315 1.00 96.38 98 LYS A C 1
ATOM 791 O O . LYS A 1 98 ? -10.402 -18.131 -1.184 1.00 96.38 98 LYS A O 1
ATOM 796 N N . HIS A 1 99 ? -8.305 -17.888 -0.419 1.00 97.25 99 HIS A N 1
ATOM 797 C CA . HIS A 1 99 ? -8.512 -18.669 0.804 1.00 97.25 99 HIS A CA 1
ATOM 798 C C . HIS A 1 99 ? -9.500 -17.992 1.759 1.00 97.25 99 HIS A C 1
ATOM 800 O O . HIS A 1 99 ? -10.430 -18.631 2.240 1.00 97.25 99 HIS A O 1
ATOM 806 N N . PHE A 1 100 ? -9.307 -16.699 2.019 1.00 97.31 100 PHE A N 1
ATOM 807 C CA . PHE A 1 100 ? -10.137 -15.932 2.949 1.00 97.31 100 PHE A CA 1
ATOM 808 C C . PHE A 1 100 ? -11.468 -15.476 2.346 1.00 97.31 100 PHE A C 1
ATOM 810 O O . PHE A 1 100 ? -12.273 -14.888 3.061 1.00 97.31 100 PHE A O 1
ATOM 817 N N . ASN A 1 101 ? -11.704 -15.728 1.050 1.00 96.69 101 ASN A N 1
ATOM 818 C CA . ASN A 1 101 ? -12.826 -15.161 0.302 1.00 96.69 101 ASN A CA 1
ATOM 819 C C . ASN A 1 101 ? -12.932 -13.638 0.528 1.00 96.69 101 ASN A C 1
ATOM 821 O O . ASN A 1 101 ? -14.000 -13.099 0.813 1.00 96.69 101 ASN A O 1
ATOM 825 N N . SER A 1 102 ? -11.779 -12.972 0.464 1.00 96.31 102 SER A N 1
ATOM 826 C CA . SER A 1 102 ? -11.604 -11.547 0.737 1.00 96.31 102 SER A CA 1
ATOM 827 C C . SER A 1 102 ? -11.010 -10.869 -0.492 1.00 96.31 102 SER A C 1
ATOM 829 O O . SER A 1 102 ? -10.377 -11.509 -1.336 1.00 96.31 102 SER A O 1
ATOM 831 N N . ASP A 1 103 ? -11.240 -9.571 -0.622 1.00 94.56 103 ASP A N 1
ATOM 832 C CA . ASP A 1 103 ? -10.684 -8.786 -1.707 1.00 94.56 103 ASP A CA 1
ATOM 833 C C . ASP A 1 103 ? -9.157 -8.628 -1.564 1.00 94.56 103 ASP A C 1
ATOM 835 O O . ASP A 1 103 ? -8.574 -8.681 -0.478 1.00 94.56 103 ASP A O 1
ATOM 839 N N . ILE A 1 104 ? -8.483 -8.434 -2.696 1.00 95.88 104 ILE A N 1
ATOM 840 C CA . ILE A 1 104 ? -7.021 -8.325 -2.734 1.00 95.88 104 ILE A CA 1
ATOM 841 C C . ILE A 1 104 ? -6.501 -7.080 -2.001 1.00 95.88 104 ILE A C 1
ATOM 843 O O . ILE A 1 104 ? -5.386 -7.110 -1.483 1.00 95.88 104 ILE A O 1
ATOM 847 N N . LEU A 1 105 ? -7.298 -6.009 -1.924 1.00 96.69 105 LEU A N 1
ATOM 848 C CA . LEU A 1 105 ? -6.938 -4.769 -1.240 1.00 96.69 105 LEU A CA 1
ATOM 849 C C . LEU A 1 105 ? -6.786 -5.025 0.266 1.00 96.69 105 LEU A C 1
ATOM 851 O O . LEU A 1 105 ? -5.723 -4.743 0.827 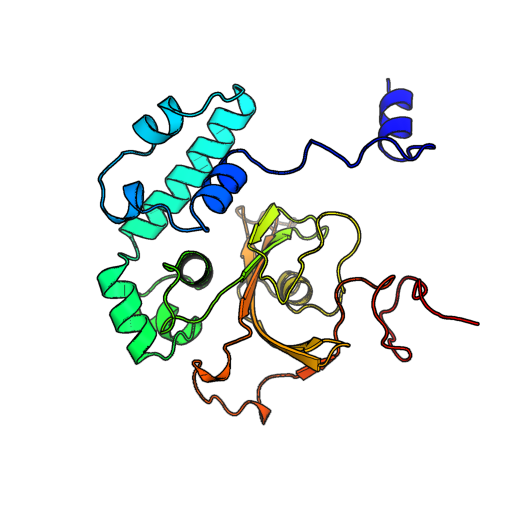1.00 96.69 105 LEU A O 1
ATOM 855 N N . SER A 1 106 ? -7.782 -5.657 0.888 1.00 96.94 106 SER A N 1
ATOM 856 C CA . SER A 1 106 ? -7.769 -6.090 2.289 1.00 96.94 106 SER A CA 1
ATOM 857 C C . SER A 1 106 ? -6.580 -7.002 2.591 1.00 96.94 106 SER A C 1
ATOM 859 O O . SER A 1 106 ? -5.875 -6.801 3.581 1.00 96.94 106 SER A O 1
ATOM 861 N N . ILE A 1 107 ? -6.290 -7.969 1.713 1.00 98.25 107 ILE A N 1
ATOM 862 C CA . ILE A 1 107 ? -5.137 -8.867 1.875 1.00 98.25 107 ILE A CA 1
ATOM 863 C C . ILE A 1 107 ? -3.810 -8.113 1.783 1.00 98.25 107 ILE A C 1
ATOM 865 O O . ILE A 1 107 ? -2.915 -8.346 2.598 1.00 98.25 107 ILE A O 1
ATOM 869 N N . CYS A 1 108 ? -3.660 -7.203 0.821 1.00 98.31 108 CYS A N 1
ATOM 870 C CA . CYS A 1 108 ? -2.448 -6.403 0.683 1.00 98.31 108 CYS A CA 1
ATOM 871 C C . CYS A 1 108 ? -2.216 -5.518 1.910 1.00 98.31 108 CYS A C 1
ATOM 873 O O . CYS A 1 108 ? -1.106 -5.507 2.447 1.00 98.31 108 CYS A O 1
ATOM 875 N N . PHE A 1 109 ? -3.249 -4.836 2.409 1.00 98.00 109 PHE A N 1
ATOM 876 C CA . PHE A 1 109 ? -3.143 -4.078 3.655 1.00 98.00 109 PHE A CA 1
ATOM 877 C C . PHE A 1 109 ? -2.814 -4.970 4.847 1.00 98.00 109 PHE A C 1
ATOM 879 O O . PHE A 1 109 ? -1.980 -4.590 5.673 1.00 98.00 109 PHE A O 1
ATOM 886 N N . ARG A 1 110 ? -3.385 -6.177 4.913 1.00 98.38 110 ARG A N 1
ATOM 887 C CA . ARG A 1 110 ? -3.090 -7.116 5.992 1.00 98.38 110 ARG A CA 1
ATOM 888 C C . ARG A 1 110 ? -1.637 -7.579 5.983 1.00 98.38 110 ARG A C 1
ATOM 890 O O . ARG A 1 110 ? -0.990 -7.540 7.027 1.00 98.38 110 ARG A O 1
ATOM 897 N N . LEU A 1 111 ? -1.106 -7.943 4.813 1.00 98.31 111 LEU A N 1
ATOM 898 C CA . LEU A 1 111 ? 0.312 -8.274 4.619 1.00 98.31 111 LEU A CA 1
ATOM 899 C C . LEU A 1 111 ? 1.221 -7.094 5.001 1.00 98.31 111 LEU A C 1
ATOM 901 O O . LEU A 1 111 ? 2.257 -7.280 5.640 1.00 98.31 111 LEU A O 1
ATOM 905 N N . ALA A 1 112 ? 0.814 -5.866 4.672 1.00 97.94 112 ALA A N 1
ATOM 906 C CA . ALA A 1 112 ? 1.537 -4.657 5.051 1.00 97.94 112 ALA A CA 1
ATOM 907 C C . ALA A 1 112 ? 1.517 -4.371 6.564 1.00 97.94 112 ALA A C 1
ATOM 909 O O . ALA A 1 112 ? 2.378 -3.634 7.031 1.00 97.94 112 ALA A O 1
ATOM 910 N N . HIS A 1 113 ? 0.617 -4.966 7.348 1.00 97.69 113 HIS A N 1
ATOM 911 C CA . HIS A 1 113 ? 0.501 -4.748 8.798 1.00 97.69 113 HIS A CA 1
ATOM 912 C C . HIS A 1 113 ? 0.727 -6.033 9.606 1.00 97.69 113 HIS A C 1
ATOM 914 O O . HIS A 1 113 ? 0.077 -6.269 10.622 1.00 97.69 113 HIS A O 1
ATOM 920 N N . LEU A 1 114 ? 1.642 -6.891 9.150 1.00 97.31 114 LEU A N 1
ATOM 921 C CA . LEU A 1 114 ? 2.102 -8.046 9.921 1.00 97.31 114 LEU A CA 1
ATOM 922 C C . LEU A 1 114 ? 3.098 -7.641 11.023 1.00 97.31 114 LEU A C 1
ATOM 924 O O . LEU A 1 114 ? 3.858 -6.682 10.845 1.00 97.31 114 LEU A O 1
ATOM 928 N N . PRO A 1 115 ? 3.167 -8.394 12.138 1.00 95.50 115 PRO A N 1
ATOM 929 C CA . PRO A 1 115 ? 4.166 -8.164 13.170 1.00 95.50 115 PRO A CA 1
ATOM 930 C C . PRO A 1 115 ? 5.574 -8.411 12.620 1.00 95.50 115 PRO A C 1
ATOM 932 O O . PRO A 1 115 ? 5.815 -9.337 11.847 1.00 95.50 115 PRO A O 1
ATOM 935 N N . ASN A 1 116 ? 6.533 -7.605 13.065 1.00 91.50 116 ASN A N 1
ATOM 936 C CA . ASN A 1 116 ? 7.919 -7.709 12.618 1.00 91.50 116 ASN A CA 1
ATOM 937 C C . ASN A 1 116 ? 8.624 -8.904 13.288 1.00 91.50 116 ASN A C 1
ATOM 939 O O . ASN A 1 116 ? 9.086 -8.798 14.427 1.00 91.50 116 ASN A O 1
ATOM 943 N N . LYS A 1 117 ? 8.694 -10.039 12.584 1.00 92.69 117 LYS A N 1
ATOM 944 C CA . LYS A 1 117 ? 9.396 -11.265 12.999 1.00 92.69 117 LYS A CA 1
ATOM 945 C C . LYS A 1 117 ? 10.282 -11.770 11.858 1.00 92.69 117 LYS A C 1
ATOM 947 O O . LYS A 1 117 ? 9.988 -11.527 10.695 1.00 92.69 117 LYS A O 1
ATOM 952 N N . SER A 1 118 ? 11.362 -12.481 12.179 1.00 88.88 118 SER A N 1
ATOM 953 C CA . SER A 1 118 ? 12.356 -12.940 11.192 1.00 88.88 118 SER A CA 1
ATOM 954 C C . SER A 1 118 ? 11.825 -13.964 10.184 1.00 88.88 118 SER A C 1
ATOM 956 O O . SER A 1 118 ? 12.363 -14.064 9.087 1.00 88.88 118 SER A O 1
ATOM 958 N N . ASN A 1 119 ? 10.788 -14.720 10.546 1.00 91.25 119 ASN A N 1
ATOM 959 C CA . ASN A 1 119 ? 10.141 -15.715 9.691 1.00 91.25 119 ASN A CA 1
ATOM 960 C C . ASN A 1 119 ? 8.971 -15.147 8.865 1.00 91.25 119 ASN A C 1
ATOM 962 O O . ASN A 1 119 ? 8.252 -15.912 8.230 1.00 91.25 119 ASN A O 1
ATOM 966 N N . ILE A 1 120 ? 8.752 -13.829 8.905 1.00 95.19 120 ILE A N 1
ATOM 967 C CA . ILE A 1 120 ? 7.680 -13.147 8.178 1.00 95.19 120 ILE A CA 1
ATOM 968 C C . ILE A 1 120 ? 8.322 -12.184 7.167 1.00 95.19 120 ILE A C 1
ATOM 970 O O . ILE A 1 120 ? 9.163 -11.374 7.569 1.00 95.19 120 ILE A O 1
ATOM 974 N N . PRO A 1 121 ? 7.924 -12.218 5.879 1.00 95.19 121 PRO A N 1
ATOM 975 C CA . PRO A 1 121 ? 8.392 -11.258 4.888 1.00 95.19 121 PRO A CA 1
ATOM 976 C C . PRO A 1 121 ? 8.062 -9.823 5.294 1.00 95.19 121 PRO A C 1
ATOM 978 O O . PRO A 1 121 ? 6.962 -9.514 5.765 1.00 95.19 121 PRO A O 1
ATOM 981 N N . LYS A 1 122 ? 8.995 -8.908 5.056 1.00 95.94 122 LYS A N 1
ATOM 982 C CA . LYS A 1 122 ? 8.765 -7.480 5.250 1.00 95.94 122 LYS A CA 1
ATOM 983 C C . LYS A 1 122 ? 8.035 -6.924 4.042 1.00 95.94 122 LYS A C 1
ATOM 985 O O . LYS A 1 122 ? 8.565 -6.908 2.931 1.00 95.94 122 LYS A O 1
ATOM 990 N N . PHE A 1 123 ? 6.835 -6.418 4.283 1.00 97.44 123 PHE A N 1
ATOM 991 C CA . PHE A 1 123 ? 6.036 -5.739 3.275 1.00 97.44 123 PHE A CA 1
ATOM 992 C C . PHE A 1 123 ? 6.029 -4.233 3.502 1.00 97.44 123 PHE A C 1
ATOM 994 O O . PHE A 1 123 ? 5.776 -3.763 4.620 1.00 97.44 123 PHE A O 1
ATOM 1001 N N . GLY A 1 124 ? 6.286 -3.498 2.427 1.00 97.25 124 GLY A N 1
ATOM 1002 C CA . GLY A 1 124 ? 5.913 -2.100 2.284 1.00 97.25 124 GLY A CA 1
ATOM 1003 C C . GLY A 1 124 ? 4.695 -1.977 1.374 1.00 97.25 124 GLY A C 1
ATOM 1004 O O . GLY A 1 124 ? 4.361 -2.904 0.633 1.00 97.25 124 GLY A O 1
ATOM 1005 N N . ILE A 1 125 ? 4.018 -0.839 1.444 1.00 97.69 125 ILE A N 1
ATOM 1006 C CA . ILE A 1 125 ? 2.872 -0.538 0.589 1.00 97.69 125 ILE A CA 1
ATOM 1007 C C . ILE A 1 125 ? 2.862 0.948 0.253 1.00 97.69 125 ILE A C 1
ATOM 1009 O O . ILE A 1 125 ? 3.266 1.780 1.063 1.00 97.69 125 ILE A O 1
ATOM 1013 N N . ILE A 1 126 ? 2.416 1.280 -0.949 1.00 96.00 126 ILE A N 1
ATOM 1014 C CA . ILE A 1 126 ? 2.080 2.645 -1.348 1.00 96.00 126 ILE A CA 1
ATOM 1015 C C . ILE A 1 126 ? 0.654 2.650 -1.881 1.00 96.00 126 ILE A C 1
ATOM 1017 O O . ILE A 1 126 ? 0.271 1.719 -2.586 1.00 96.00 126 ILE A O 1
ATOM 1021 N N . GLN A 1 127 ? -0.103 3.683 -1.541 1.00 95.88 127 GLN A N 1
ATOM 1022 C CA . GLN A 1 127 ? -1.414 3.985 -2.093 1.00 95.88 127 GLN A CA 1
ATOM 1023 C C . GLN A 1 127 ? -1.354 5.350 -2.766 1.00 95.88 127 GLN A C 1
ATOM 1025 O O . GLN A 1 127 ? -0.798 6.293 -2.198 1.00 95.88 127 GLN A O 1
ATOM 1030 N N . CYS A 1 128 ? -1.917 5.463 -3.960 1.00 94.88 128 CYS A N 1
ATOM 1031 C CA . CYS A 1 128 ? -2.000 6.719 -4.687 1.00 94.88 128 CYS A CA 1
ATOM 1032 C C . CYS A 1 128 ? -3.313 6.846 -5.457 1.00 94.88 128 CYS A C 1
ATOM 1034 O O . CYS A 1 128 ? -3.974 5.848 -5.739 1.00 94.88 128 CYS A O 1
ATOM 1036 N N . ASP A 1 129 ? -3.660 8.069 -5.838 1.00 93.81 129 ASP A N 1
ATOM 1037 C CA . ASP A 1 129 ? -4.769 8.336 -6.753 1.00 93.81 129 ASP A CA 1
ATOM 1038 C C . ASP A 1 129 ? -4.314 8.388 -8.226 1.00 93.81 129 ASP A C 1
ATOM 1040 O O . ASP A 1 129 ? -3.141 8.180 -8.561 1.00 93.81 129 ASP A O 1
ATOM 1044 N N . ALA A 1 130 ? -5.257 8.693 -9.121 1.00 92.12 130 ALA A N 1
ATOM 1045 C CA . ALA A 1 130 ? -5.008 8.834 -10.554 1.00 92.12 130 ALA A CA 1
ATOM 1046 C C . ALA A 1 130 ? -4.113 10.030 -10.941 1.00 92.12 130 ALA A C 1
ATOM 1048 O O . ALA A 1 130 ? -3.533 10.025 -12.028 1.00 92.12 130 ALA A O 1
ATOM 1049 N N . SER A 1 131 ? -3.963 11.033 -10.068 1.00 90.25 131 SER A N 1
ATOM 1050 C CA . SER A 1 131 ? -3.013 12.140 -10.261 1.00 90.25 131 SER A CA 1
ATOM 1051 C C . SER A 1 131 ? -1.574 11.737 -9.911 1.00 90.25 131 SER A C 1
ATOM 1053 O O . SER A 1 131 ? -0.615 12.420 -10.278 1.00 90.25 131 SER A O 1
ATOM 1055 N N . GLY A 1 132 ? -1.416 10.594 -9.237 1.00 88.81 132 GLY A N 1
ATOM 1056 C CA . GLY A 1 132 ? -0.156 10.107 -8.697 1.00 88.81 132 GLY A CA 1
ATOM 1057 C C . GLY A 1 132 ? 0.155 10.652 -7.305 1.00 88.81 132 GLY A C 1
ATOM 1058 O O . GLY A 1 132 ? 1.257 10.403 -6.807 1.00 88.81 132 GLY A O 1
ATOM 1059 N N . ALA A 1 133 ? -0.790 11.355 -6.672 1.00 88.94 133 ALA A N 1
ATOM 1060 C CA . ALA A 1 133 ? -0.653 11.820 -5.301 1.00 88.94 133 ALA A CA 1
ATOM 1061 C C . ALA A 1 133 ? -0.633 10.621 -4.349 1.00 88.94 133 ALA A C 1
ATOM 1063 O O . ALA A 1 133 ? -1.453 9.710 -4.459 1.00 88.94 133 ALA A O 1
ATOM 1064 N N . VAL A 1 134 ? 0.326 10.608 -3.424 1.00 90.12 134 VAL A N 1
ATOM 1065 C CA . VAL A 1 134 ? 0.467 9.537 -2.433 1.00 90.12 134 VAL A CA 1
ATOM 1066 C C . VAL A 1 134 ? -0.523 9.777 -1.300 1.00 90.12 134 VAL A C 1
ATOM 1068 O O . VAL A 1 134 ? -0.455 10.801 -0.628 1.00 90.12 134 VAL A O 1
ATOM 1071 N N . LEU A 1 135 ? -1.418 8.817 -1.085 1.00 90.31 135 LEU A N 1
ATOM 1072 C CA . LEU A 1 135 ? -2.476 8.881 -0.073 1.00 90.31 135 LEU A CA 1
ATOM 1073 C C . LEU A 1 135 ? -2.079 8.175 1.226 1.00 90.31 135 LEU A C 1
ATOM 1075 O O . LEU A 1 135 ? -2.481 8.584 2.309 1.00 90.31 135 LEU A O 1
ATOM 1079 N N . TYR A 1 136 ? -1.291 7.107 1.112 1.00 91.81 136 TYR A N 1
ATOM 1080 C CA . TYR A 1 136 ? -0.783 6.340 2.243 1.00 91.81 136 TYR A CA 1
ATOM 1081 C C . TYR A 1 136 ? 0.508 5.630 1.854 1.00 91.81 136 TYR A C 1
ATOM 1083 O O . TYR A 1 136 ? 0.676 5.184 0.712 1.00 91.81 136 TYR A O 1
ATOM 1091 N N . ARG A 1 137 ? 1.435 5.489 2.805 1.00 91.88 137 ARG A N 1
ATOM 1092 C CA . ARG A 1 137 ? 2.685 4.771 2.562 1.00 91.88 137 ARG A CA 1
ATOM 1093 C C . ARG A 1 137 ? 3.225 4.068 3.801 1.00 91.88 137 ARG A C 1
ATOM 1095 O O . ARG A 1 137 ? 3.284 4.618 4.893 1.00 91.88 137 ARG A O 1
ATOM 1102 N N . LYS A 1 138 ? 3.760 2.875 3.575 1.00 94.62 138 LYS A N 1
ATOM 1103 C CA . LYS A 1 138 ? 4.674 2.166 4.465 1.00 94.62 138 LYS A CA 1
ATOM 1104 C C . LYS A 1 138 ? 5.934 1.844 3.676 1.00 94.62 138 LYS A C 1
ATOM 1106 O O . LYS A 1 138 ? 5.937 0.948 2.832 1.00 94.62 138 LYS A O 1
ATOM 1111 N N . GLN A 1 139 ? 7.003 2.584 3.942 1.00 92.12 139 GLN A N 1
ATOM 1112 C CA . GLN A 1 139 ? 8.293 2.367 3.290 1.00 92.12 139 GLN A CA 1
ATOM 1113 C C . GLN A 1 139 ? 9.083 1.223 3.942 1.00 92.12 139 GLN A C 1
ATOM 1115 O O . GLN A 1 139 ? 8.840 0.852 5.092 1.00 92.12 139 GLN A O 1
ATOM 1120 N N . LEU A 1 140 ? 10.062 0.691 3.212 1.00 91.75 140 LEU A N 1
ATOM 1121 C CA . LEU A 1 140 ? 11.072 -0.227 3.743 1.00 91.75 140 LEU A CA 1
ATOM 1122 C C . LEU A 1 140 ? 12.437 0.463 3.705 1.00 91.75 140 LEU A C 1
ATOM 1124 O O . LEU A 1 140 ? 12.663 1.327 2.866 1.00 91.75 140 LEU A O 1
ATOM 1128 N N . ASN A 1 141 ? 13.380 0.051 4.555 1.00 86.75 141 ASN A N 1
ATOM 1129 C CA . ASN A 1 141 ? 14.729 0.637 4.552 1.00 86.75 141 ASN A CA 1
ATOM 1130 C C . ASN A 1 141 ? 15.437 0.498 3.191 1.00 86.75 141 ASN A C 1
ATOM 1132 O O . ASN A 1 141 ? 16.237 1.350 2.831 1.00 86.75 141 ASN A O 1
ATOM 1136 N N . SER A 1 142 ? 15.135 -0.566 2.442 1.00 84.56 142 SER A N 1
ATOM 1137 C CA . SER A 1 142 ? 15.661 -0.810 1.094 1.00 84.56 142 SER A CA 1
ATOM 1138 C C . SER A 1 142 ? 14.836 -0.152 -0.019 1.00 84.56 142 SER A C 1
ATOM 1140 O O . SER A 1 142 ? 15.233 -0.193 -1.179 1.00 84.56 142 SER A O 1
ATOM 1142 N N . PHE A 1 143 ? 13.689 0.456 0.301 1.00 86.56 143 PHE A N 1
ATOM 1143 C CA . PHE A 1 143 ? 12.818 1.108 -0.674 1.00 86.56 143 PHE A CA 1
ATOM 1144 C C . PHE A 1 143 ? 12.209 2.384 -0.084 1.00 86.56 143 PHE A C 1
ATOM 1146 O O . PHE A 1 143 ? 11.146 2.367 0.548 1.00 86.56 143 PHE A O 1
ATOM 1153 N N . SER A 1 144 ? 12.870 3.509 -0.349 1.00 84.50 144 SER A N 1
ATOM 1154 C CA . SER A 1 144 ? 12.400 4.837 0.043 1.00 84.50 144 SER A CA 1
ATOM 1155 C C . SER A 1 144 ? 11.288 5.315 -0.887 1.00 84.50 144 SER A C 1
ATOM 1157 O O . SER A 1 144 ? 11.532 5.644 -2.047 1.00 84.50 144 SER A O 1
ATOM 1159 N N . LEU A 1 145 ? 10.058 5.357 -0.377 1.00 82.88 145 LEU A N 1
ATOM 1160 C CA . LEU A 1 145 ? 8.913 5.859 -1.132 1.00 82.88 145 LEU A CA 1
ATOM 1161 C C . LEU A 1 145 ? 8.952 7.392 -1.178 1.00 82.88 145 LEU A C 1
ATOM 1163 O O . LEU A 1 145 ? 9.021 8.013 -0.110 1.00 82.88 145 LEU A O 1
ATOM 1167 N N . PRO A 1 146 ? 8.893 8.008 -2.373 1.00 75.62 146 PRO A N 1
ATOM 1168 C CA . PRO A 1 146 ? 8.883 9.452 -2.492 1.00 75.62 146 PRO A CA 1
ATOM 1169 C C . PRO A 1 146 ? 7.624 10.012 -1.839 1.00 75.62 146 PRO A C 1
ATOM 1171 O O . PRO A 1 146 ? 6.544 9.434 -1.942 1.00 75.62 146 PRO A O 1
ATOM 1174 N N . ARG A 1 147 ? 7.792 11.135 -1.147 1.00 67.44 147 ARG A N 1
ATOM 1175 C CA . ARG A 1 147 ? 6.684 11.864 -0.529 1.00 67.44 147 ARG A CA 1
ATOM 1176 C C . ARG A 1 147 ? 6.168 12.973 -1.441 1.00 67.44 147 ARG A C 1
ATOM 1178 O O . ARG A 1 147 ? 4.967 13.119 -1.608 1.00 67.44 147 ARG A O 1
ATOM 1185 N N . TYR A 1 148 ? 7.101 13.694 -2.059 1.00 67.44 148 TYR A N 1
ATOM 1186 C CA . TYR A 1 148 ? 6.842 14.758 -3.021 1.00 67.44 148 TYR A CA 1
ATOM 1187 C C . TYR A 1 148 ? 7.577 14.496 -4.325 1.00 67.44 148 TYR A C 1
ATOM 1189 O O . TYR A 1 148 ? 8.592 13.790 -4.363 1.00 67.44 148 TYR A O 1
ATOM 1197 N N . GLY A 1 149 ? 7.073 15.116 -5.386 1.00 70.19 149 GLY A N 1
ATOM 1198 C CA . GLY A 1 149 ? 7.596 14.956 -6.733 1.00 70.19 149 GLY A CA 1
ATOM 1199 C C . GLY A 1 149 ? 7.183 13.634 -7.379 1.00 70.19 149 GLY A C 1
ATOM 1200 O O . GLY A 1 149 ? 6.648 12.724 -6.748 1.00 70.19 149 GLY A O 1
ATOM 1201 N N . GLY A 1 150 ? 7.435 13.528 -8.681 1.00 80.12 150 GLY A N 1
ATOM 1202 C CA . GLY A 1 150 ? 7.057 12.350 -9.454 1.00 80.12 150 GLY A CA 1
ATOM 1203 C C . GLY A 1 150 ? 7.919 11.133 -9.118 1.00 80.12 150 GLY A C 1
ATOM 1204 O O . GLY A 1 150 ? 9.140 11.160 -9.303 1.00 80.12 150 GLY A O 1
ATOM 1205 N N . ALA A 1 151 ? 7.284 10.042 -8.686 1.00 91.12 151 ALA A N 1
ATOM 1206 C CA . ALA A 1 151 ? 7.920 8.728 -8.638 1.00 91.12 151 ALA A CA 1
ATOM 1207 C C . ALA A 1 151 ? 8.208 8.194 -10.052 1.00 91.12 151 ALA A C 1
ATOM 1209 O O . ALA A 1 151 ? 7.821 8.782 -11.068 1.00 91.12 151 ALA A O 1
ATOM 1210 N N . CYS A 1 152 ? 8.889 7.052 -10.140 1.00 94.44 152 CYS A N 1
ATOM 1211 C CA . CYS A 1 152 ? 9.115 6.396 -11.419 1.00 94.44 152 CYS A CA 1
ATOM 1212 C C . CYS A 1 152 ? 7.773 5.994 -12.064 1.00 94.44 152 CYS A C 1
ATOM 1214 O O . CYS A 1 152 ? 7.068 5.139 -11.526 1.00 94.44 152 CYS A O 1
ATOM 1216 N N . PRO A 1 153 ? 7.435 6.526 -13.254 1.00 94.00 153 PRO A N 1
ATOM 1217 C CA . PRO A 1 153 ? 6.146 6.247 -13.892 1.00 94.00 153 PRO A CA 1
ATOM 1218 C C . PRO A 1 153 ? 6.022 4.803 -14.391 1.00 94.00 153 PRO A C 1
ATOM 1220 O O . PRO A 1 153 ? 4.947 4.366 -14.787 1.00 94.00 153 PRO A O 1
ATOM 1223 N N . LEU A 1 154 ? 7.129 4.057 -14.392 1.00 96.00 154 LEU A N 1
ATOM 1224 C CA . LEU A 1 154 ? 7.164 2.653 -14.781 1.00 96.00 154 LEU A CA 1
ATOM 1225 C C . LEU A 1 154 ? 6.726 1.710 -13.657 1.00 96.00 154 LEU A C 1
ATOM 1227 O O . LEU A 1 154 ? 6.598 0.512 -13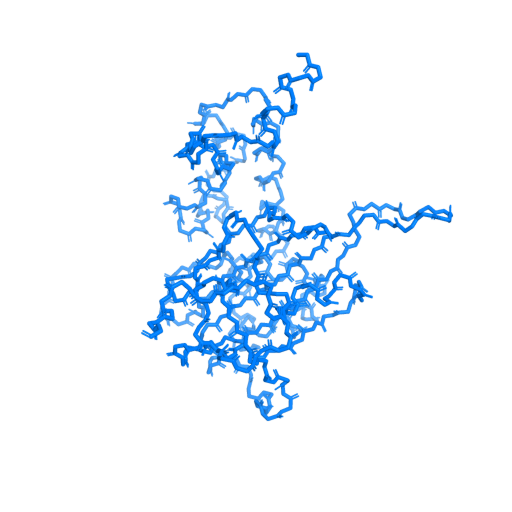.922 1.00 96.00 154 LEU A O 1
ATOM 1231 N N . TRP A 1 155 ? 6.491 2.211 -12.438 1.00 96.31 155 TRP A N 1
ATOM 1232 C CA . TRP A 1 155 ? 5.948 1.391 -11.359 1.00 96.31 155 TRP A CA 1
ATOM 1233 C C . TRP A 1 155 ? 4.568 0.821 -11.729 1.00 96.31 155 TRP A C 1
ATOM 1235 O O . TRP A 1 155 ? 3.729 1.532 -12.288 1.00 96.31 155 TRP A O 1
ATOM 1245 N N . PRO A 1 156 ? 4.303 -0.458 -11.406 1.00 96.94 156 PRO A N 1
ATOM 1246 C CA . PRO A 1 156 ? 3.064 -1.137 -11.774 1.00 96.94 156 PRO A CA 1
ATOM 1247 C C . PRO A 1 156 ? 1.823 -0.534 -11.104 1.00 96.94 156 PRO A C 1
ATOM 1249 O O . PRO A 1 156 ? 0.738 -0.657 -11.669 1.00 96.94 156 PRO A O 1
ATOM 1252 N N . VAL A 1 157 ? 1.976 0.192 -9.986 1.00 97.12 157 VAL A N 1
ATOM 1253 C CA . VAL A 1 157 ? 0.882 0.945 -9.346 1.00 97.12 157 VAL A CA 1
ATOM 1254 C C . VAL A 1 157 ? 0.191 1.883 -10.336 1.00 97.12 157 VAL A C 1
ATOM 1256 O O . VAL A 1 157 ? -1.030 1.855 -10.466 1.00 97.12 157 VAL A O 1
ATOM 1259 N N . TYR A 1 158 ? 0.967 2.609 -11.143 1.00 95.88 158 TYR A N 1
ATOM 1260 C CA . TYR A 1 158 ? 0.424 3.566 -12.103 1.00 95.88 158 TYR A CA 1
ATOM 1261 C C . TYR A 1 158 ? -0.225 2.887 -13.306 1.00 95.88 158 TYR A C 1
ATOM 1263 O O . TYR A 1 158 ? -1.206 3.389 -13.844 1.00 95.88 158 TYR A O 1
ATOM 1271 N N . ARG A 1 159 ? 0.276 1.712 -13.711 1.00 95.50 159 ARG A N 1
ATOM 1272 C CA . ARG A 1 159 ? -0.377 0.909 -14.757 1.00 95.50 159 ARG A CA 1
ATOM 1273 C C . ARG A 1 159 ? -1.694 0.318 -14.276 1.00 95.50 159 ARG A C 1
ATOM 1275 O O . ARG A 1 159 ? -2.601 0.168 -15.079 1.00 95.50 159 ARG A O 1
ATOM 1282 N N . SER A 1 160 ? -1.809 -0.010 -12.989 1.00 97.19 160 SER A N 1
ATOM 1283 C CA . SER A 1 160 ? -3.044 -0.594 -12.460 1.00 97.19 160 SER A CA 1
ATOM 1284 C C . SER A 1 160 ? -4.229 0.369 -12.543 1.00 97.19 160 SER A C 1
ATOM 1286 O O . SER A 1 160 ? -5.342 -0.077 -12.786 1.00 97.19 160 SER A O 1
ATOM 1288 N N . LEU A 1 161 ? -3.992 1.685 -12.469 1.00 96.06 161 LEU A N 1
ATOM 1289 C CA . LEU A 1 161 ? -5.036 2.709 -12.607 1.00 96.06 161 LEU A CA 1
ATOM 1290 C C . LEU A 1 161 ? -5.766 2.662 -13.959 1.00 96.06 161 LEU A C 1
ATOM 1292 O O . LEU A 1 161 ? -6.941 3.006 -14.025 1.00 96.06 161 LEU A O 1
ATOM 1296 N N . SER A 1 162 ? -5.107 2.219 -15.037 1.00 94.12 162 SER A N 1
ATOM 1297 C CA . SER A 1 162 ? -5.761 2.062 -16.347 1.00 94.12 162 SER A CA 1
ATOM 1298 C C . SER A 1 162 ? -6.490 0.726 -16.507 1.00 94.12 162 SER A C 1
ATOM 1300 O O . SER A 1 162 ? -7.203 0.533 -17.491 1.00 94.12 162 SER A O 1
ATOM 1302 N N . GLN A 1 163 ? -6.326 -0.192 -15.550 1.00 93.31 163 GLN A N 1
ATOM 1303 C CA . GLN A 1 163 ? -6.980 -1.499 -15.505 1.00 93.31 163 GLN A CA 1
ATOM 1304 C C . GLN A 1 163 ? -7.521 -1.785 -14.089 1.00 93.31 163 GLN A C 1
ATOM 1306 O O . GLN A 1 163 ? -7.035 -2.702 -13.416 1.00 93.31 163 GLN A O 1
ATOM 1311 N N . PRO A 1 164 ? -8.507 -1.006 -13.592 1.00 93.69 164 PRO A N 1
ATOM 1312 C CA . PRO A 1 164 ? -9.089 -1.251 -12.279 1.00 93.69 164 PRO A CA 1
ATOM 1313 C C . PRO A 1 164 ? -9.630 -2.674 -12.150 1.00 93.69 164 PRO A C 1
ATOM 1315 O O . PRO A 1 164 ? -10.108 -3.269 -13.115 1.00 93.69 164 PRO A O 1
ATOM 1318 N N . LEU A 1 165 ? -9.572 -3.208 -10.932 1.00 94.62 165 LEU A N 1
ATOM 1319 C CA . LEU A 1 165 ? -9.986 -4.564 -10.576 1.00 94.62 165 LEU A CA 1
ATOM 1320 C C . LEU A 1 165 ? -9.135 -5.689 -11.195 1.00 94.62 165 LEU A C 1
ATOM 1322 O O . LEU A 1 165 ? -9.468 -6.864 -11.038 1.00 94.62 165 LEU A O 1
ATOM 1326 N N . GLN A 1 166 ? -8.000 -5.360 -11.819 1.00 95.19 166 GLN A N 1
ATOM 1327 C CA . GLN A 1 166 ? -7.050 -6.329 -12.359 1.00 95.19 166 GLN A CA 1
ATOM 1328 C C . GLN A 1 166 ? -5.704 -6.258 -11.614 1.00 95.19 166 GLN A C 1
ATOM 1330 O O . GLN A 1 166 ? -4.936 -5.313 -11.807 1.00 95.19 166 GLN A O 1
ATOM 1335 N N . PRO A 1 167 ? -5.371 -7.253 -10.767 1.00 94.81 167 PRO A N 1
ATOM 1336 C CA . PRO A 1 167 ? -4.079 -7.288 -10.094 1.00 94.81 167 PRO A CA 1
ATOM 1337 C C . PRO A 1 167 ? -2.921 -7.450 -11.085 1.00 94.81 167 PRO A C 1
ATOM 1339 O O . PRO A 1 167 ? -2.919 -8.352 -11.925 1.00 94.81 167 PRO A O 1
ATOM 1342 N N . ILE A 1 168 ? -1.894 -6.618 -10.938 1.00 95.38 168 ILE A N 1
ATOM 1343 C CA . ILE A 1 168 ? -0.659 -6.664 -11.724 1.00 95.38 168 ILE A CA 1
ATOM 1344 C C . ILE A 1 168 ? 0.466 -7.175 -10.830 1.00 95.38 168 ILE A C 1
ATOM 1346 O O . ILE A 1 168 ? 0.779 -6.576 -9.802 1.00 95.38 168 ILE A O 1
ATOM 1350 N N . ARG A 1 169 ? 1.108 -8.266 -11.247 1.00 94.31 169 ARG A N 1
ATOM 1351 C CA . ARG A 1 169 ? 2.308 -8.807 -10.602 1.00 94.31 169 ARG A CA 1
ATOM 1352 C C . ARG A 1 169 ? 3.544 -8.428 -11.406 1.00 94.31 169 ARG A C 1
ATOM 1354 O O . ARG A 1 169 ? 3.570 -8.646 -12.615 1.00 94.31 169 ARG A O 1
ATOM 1361 N N . ALA A 1 170 ? 4.567 -7.906 -10.741 1.00 95.06 170 ALA A N 1
ATOM 1362 C CA . ALA A 1 170 ? 5.843 -7.580 -11.374 1.00 95.06 170 ALA A CA 1
ATOM 1363 C C . ALA A 1 170 ? 7.007 -7.699 -10.388 1.00 95.06 170 ALA A C 1
ATOM 1365 O O . ALA A 1 170 ? 6.830 -7.562 -9.175 1.00 95.06 170 ALA A O 1
ATOM 1366 N N . MET A 1 171 ? 8.203 -7.910 -10.925 1.00 95.19 171 MET A N 1
ATOM 1367 C CA . MET A 1 171 ? 9.458 -7.724 -10.209 1.00 95.19 171 MET A CA 1
ATOM 1368 C C . MET A 1 171 ? 10.032 -6.360 -10.585 1.00 95.19 171 MET A C 1
ATOM 1370 O O . MET A 1 171 ? 10.151 -6.042 -11.768 1.00 95.19 171 MET A O 1
ATOM 1374 N N . LEU A 1 172 ? 10.375 -5.551 -9.589 1.00 95.75 172 LEU A N 1
ATOM 1375 C CA . LEU A 1 172 ? 11.079 -4.290 -9.793 1.00 95.75 172 LEU A CA 1
ATOM 1376 C C . LEU A 1 172 ? 12.571 -4.537 -9.674 1.00 95.75 172 LEU A C 1
ATOM 1378 O O . LEU A 1 172 ? 13.018 -4.986 -8.622 1.00 95.75 172 LEU A O 1
ATOM 1382 N N . ASP A 1 173 ? 13.319 -4.196 -10.716 1.00 95.31 173 ASP A N 1
ATOM 1383 C CA . ASP A 1 173 ? 14.776 -4.207 -10.698 1.00 95.31 173 ASP A CA 1
ATOM 1384 C C . ASP A 1 173 ? 15.268 -2.771 -10.506 1.00 95.31 173 ASP A C 1
ATOM 1386 O O . ASP A 1 173 ? 15.143 -1.919 -11.399 1.00 95.31 173 ASP A O 1
ATOM 1390 N N . MET A 1 174 ? 15.817 -2.485 -9.327 1.00 94.25 174 MET A N 1
ATOM 1391 C CA . MET A 1 174 ? 16.297 -1.153 -8.970 1.00 94.25 174 MET A CA 1
ATOM 1392 C C . MET A 1 174 ? 17.688 -0.884 -9.557 1.00 94.25 174 MET A C 1
ATOM 1394 O O . MET A 1 174 ? 18.451 -1.822 -9.796 1.00 94.25 174 MET A O 1
ATOM 1398 N N . PRO A 1 175 ? 18.079 0.389 -9.762 1.00 91.81 175 PRO A N 1
ATOM 1399 C CA . PRO A 1 175 ? 19.385 0.718 -10.335 1.00 91.81 175 PRO A CA 1
ATOM 1400 C C . PRO A 1 175 ? 20.570 0.251 -9.474 1.00 91.81 175 PRO A C 1
ATOM 1402 O O . PRO A 1 175 ? 21.641 0.001 -10.012 1.00 91.81 175 PRO A O 1
ATOM 1405 N N . MET A 1 176 ? 20.369 0.108 -8.158 1.00 85.69 176 MET A N 1
ATOM 1406 C CA . MET A 1 176 ? 21.391 -0.335 -7.197 1.00 85.69 176 MET A CA 1
ATOM 1407 C C . MET A 1 176 ? 21.432 -1.861 -7.002 1.00 85.69 176 MET A C 1
ATOM 1409 O O . MET A 1 176 ? 22.177 -2.352 -6.162 1.00 85.69 176 MET A O 1
ATOM 1413 N N . GLY A 1 177 ? 20.647 -2.621 -7.774 1.00 89.62 177 GLY A N 1
ATOM 1414 C CA . GLY A 1 177 ? 20.633 -4.087 -7.743 1.00 89.62 177 GLY A CA 1
ATOM 1415 C C . GLY A 1 177 ? 19.580 -4.708 -6.824 1.00 89.62 177 GLY A C 1
ATOM 1416 O O . GLY A 1 177 ? 19.301 -5.898 -6.960 1.00 89.62 177 GLY A O 1
ATOM 1417 N N . ASP A 1 178 ? 18.948 -3.925 -5.944 1.00 92.56 178 ASP A N 1
ATOM 1418 C CA . ASP A 1 178 ? 17.813 -4.399 -5.152 1.00 92.56 178 ASP A CA 1
ATOM 1419 C C . ASP A 1 178 ? 16.646 -4.827 -6.046 1.00 92.56 178 ASP A C 1
ATOM 1421 O O . ASP A 1 178 ? 16.363 -4.212 -7.082 1.00 92.56 178 ASP A O 1
ATOM 1425 N N . ARG A 1 179 ? 15.941 -5.880 -5.623 1.00 94.12 179 ARG A N 1
ATOM 1426 C CA . ARG A 1 179 ? 14.797 -6.431 -6.351 1.00 94.12 179 ARG A CA 1
ATOM 1427 C C . ARG A 1 179 ? 13.600 -6.594 -5.438 1.00 94.12 179 ARG A C 1
ATOM 1429 O O . ARG A 1 179 ? 13.740 -7.074 -4.316 1.00 94.12 179 ARG A O 1
ATOM 1436 N N . PHE A 1 180 ? 12.422 -6.244 -5.943 1.00 95.31 180 PHE A N 1
ATOM 1437 C CA . PHE A 1 180 ? 11.184 -6.298 -5.168 1.00 95.31 180 PHE A CA 1
ATOM 1438 C C . PHE A 1 180 ? 10.102 -7.043 -5.927 1.00 95.31 180 PHE A C 1
ATOM 1440 O O . PHE A 1 180 ? 9.790 -6.693 -7.064 1.00 95.31 180 PHE A O 1
ATOM 1447 N N . HIS A 1 181 ? 9.492 -8.035 -5.284 1.00 95.06 181 HIS A N 1
ATOM 1448 C CA . HIS A 1 181 ? 8.246 -8.605 -5.780 1.00 95.06 181 HIS A CA 1
ATOM 1449 C C . HIS A 1 181 ? 7.098 -7.668 -5.434 1.00 95.06 181 HIS A C 1
ATOM 1451 O O . HIS A 1 181 ? 6.999 -7.214 -4.292 1.00 95.06 181 HIS A O 1
ATOM 1457 N N . THR A 1 182 ? 6.221 -7.408 -6.401 1.00 96.31 182 THR A N 1
ATOM 1458 C CA . THR A 1 182 ? 5.107 -6.474 -6.243 1.00 96.31 182 THR A CA 1
ATOM 1459 C C . THR A 1 182 ? 3.777 -7.059 -6.688 1.00 96.31 182 THR A C 1
ATOM 1461 O O . THR A 1 182 ? 3.711 -7.838 -7.642 1.00 96.31 182 THR A O 1
ATOM 1464 N N . ILE A 1 183 ? 2.716 -6.640 -5.999 1.00 96.75 183 ILE A N 1
ATOM 1465 C CA . ILE A 1 183 ? 1.324 -6.781 -6.429 1.00 96.75 183 ILE A CA 1
ATOM 1466 C C . ILE A 1 183 ? 0.721 -5.383 -6.419 1.00 96.75 183 ILE A C 1
ATOM 1468 O O . ILE A 1 183 ? 0.704 -4.730 -5.377 1.00 96.75 183 ILE A O 1
ATOM 1472 N N . SER A 1 184 ? 0.262 -4.923 -7.579 1.00 98.06 184 SER A N 1
ATOM 1473 C CA . SER A 1 184 ? -0.455 -3.657 -7.735 1.00 98.06 184 SER A CA 1
ATOM 1474 C C . SER A 1 184 ? -1.915 -3.900 -8.068 1.00 98.06 184 SER A C 1
ATOM 1476 O O . SER A 1 184 ? -2.227 -4.841 -8.794 1.00 98.06 184 SER A O 1
ATOM 1478 N N . PHE A 1 185 ? -2.803 -3.062 -7.554 1.00 98.12 185 PHE A N 1
ATOM 1479 C CA . PHE A 1 185 ? -4.239 -3.195 -7.756 1.00 98.12 185 PHE A CA 1
ATOM 1480 C C . PHE A 1 185 ? -4.904 -1.829 -7.650 1.00 98.12 185 PHE A C 1
ATOM 1482 O O . PHE A 1 185 ? -4.674 -1.123 -6.669 1.00 98.12 185 PHE A O 1
ATOM 1489 N N . ALA A 1 186 ? -5.739 -1.488 -8.629 1.00 98.00 186 ALA A N 1
ATOM 1490 C CA . ALA A 1 186 ? -6.573 -0.297 -8.577 1.00 98.00 186 ALA A CA 1
ATOM 1491 C C . ALA A 1 186 ? -8.037 -0.656 -8.344 1.00 98.00 186 ALA A C 1
ATOM 1493 O O . ALA A 1 186 ? -8.515 -1.693 -8.811 1.00 98.00 186 ALA A O 1
ATOM 1494 N N . TYR A 1 187 ? -8.746 0.210 -7.633 1.00 96.62 187 TYR A N 1
ATOM 1495 C CA . TYR A 1 187 ? -10.135 0.019 -7.250 1.00 96.62 187 TYR A CA 1
ATOM 1496 C C . TYR A 1 187 ? -10.897 1.350 -7.290 1.00 96.62 187 TYR A C 1
ATOM 1498 O O . TYR A 1 187 ? -10.307 2.404 -7.041 1.00 96.62 187 TYR A O 1
ATOM 1506 N N . PRO A 1 188 ? -12.195 1.322 -7.634 1.00 95.31 188 PRO A N 1
ATOM 1507 C CA . PRO A 1 188 ? -13.034 2.507 -7.559 1.00 95.31 188 PRO A CA 1
ATOM 1508 C C . PRO A 1 188 ? -13.317 2.861 -6.094 1.00 95.31 188 PRO A C 1
ATOM 1510 O O . PRO A 1 188 ? -13.605 1.975 -5.287 1.00 95.31 188 PRO A O 1
ATOM 1513 N N . THR A 1 189 ? -13.257 4.144 -5.750 1.00 93.31 189 THR A N 1
ATOM 1514 C CA . THR A 1 189 ? -13.579 4.648 -4.400 1.00 93.31 189 THR A CA 1
ATOM 1515 C C . THR A 1 189 ? -15.021 5.120 -4.267 1.00 93.31 189 THR A C 1
ATOM 1517 O O . THR A 1 189 ? -15.520 5.331 -3.164 1.00 93.31 189 THR A O 1
ATOM 1520 N N . GLU A 1 190 ? -15.712 5.245 -5.395 1.00 91.06 190 GLU A N 1
ATOM 1521 C CA . GLU A 1 190 ? -17.094 5.687 -5.487 1.00 91.06 190 GLU A CA 1
ATOM 1522 C C . GLU A 1 190 ? -17.860 4.887 -6.544 1.00 91.06 190 GLU A C 1
ATOM 1524 O O . GLU A 1 190 ? -17.301 4.106 -7.319 1.00 91.06 190 GLU A O 1
ATOM 1529 N N . VAL A 1 191 ? -19.177 5.079 -6.575 1.00 88.06 191 VAL A N 1
ATOM 1530 C CA . VAL A 1 191 ? -20.029 4.468 -7.595 1.00 88.06 191 VAL A CA 1
ATOM 1531 C C . VAL A 1 191 ? -19.875 5.243 -8.901 1.00 88.06 191 VAL A C 1
ATOM 1533 O O . VAL A 1 191 ? -20.062 6.458 -8.933 1.00 88.06 191 VAL A O 1
ATOM 1536 N N . ALA A 1 192 ? -19.571 4.530 -9.986 1.00 88.19 192 ALA A N 1
ATOM 1537 C CA . ALA A 1 192 ? -19.467 5.130 -11.311 1.00 88.19 192 AL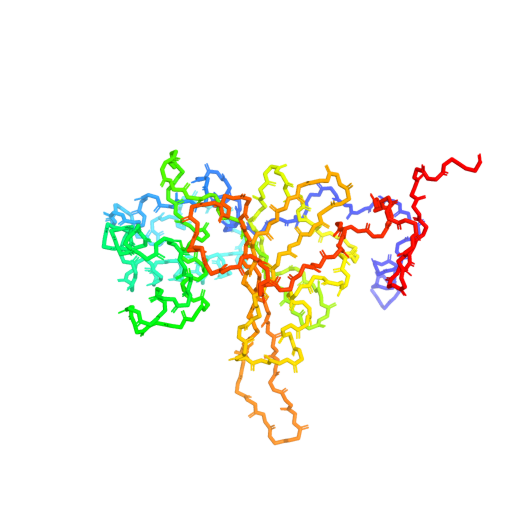A A CA 1
ATOM 1538 C C . ALA A 1 192 ? -20.808 5.730 -11.761 1.00 88.19 192 ALA A C 1
ATOM 1540 O O . ALA A 1 192 ? -21.877 5.169 -11.502 1.00 88.19 192 ALA A O 1
ATOM 1541 N N . GLN A 1 193 ? -20.743 6.844 -12.486 1.00 89.12 193 GLN A N 1
ATOM 1542 C CA . GLN A 1 193 ? -21.913 7.518 -13.039 1.00 89.12 193 GLN A CA 1
ATOM 1543 C C . GLN A 1 193 ? -21.947 7.358 -14.561 1.00 89.12 193 GLN A C 1
ATOM 1545 O O . GLN A 1 193 ? -20.934 7.106 -15.218 1.00 89.12 193 GLN A O 1
ATOM 1550 N N . ILE A 1 194 ? -23.129 7.506 -15.159 1.00 90.25 194 ILE A N 1
ATOM 1551 C CA . ILE A 1 194 ? -23.252 7.481 -16.620 1.00 90.25 194 ILE A CA 1
ATOM 1552 C C . ILE A 1 194 ? -22.447 8.654 -17.192 1.00 90.25 194 ILE A C 1
ATOM 1554 O O . ILE A 1 194 ? -22.696 9.805 -16.850 1.00 90.25 194 ILE A O 1
ATOM 1558 N N . GLY A 1 195 ? -21.484 8.359 -18.067 1.00 89.88 195 GLY A N 1
ATOM 1559 C CA . GLY A 1 195 ? -20.632 9.368 -18.702 1.00 89.88 195 GLY A CA 1
ATOM 1560 C C . GLY A 1 195 ? -19.466 9.870 -17.843 1.00 89.88 195 GLY A C 1
ATOM 1561 O O . GLY A 1 195 ? -18.647 10.623 -18.363 1.00 89.88 195 GLY A O 1
ATOM 1562 N N . MET A 1 196 ? -19.347 9.428 -16.585 1.00 89.06 196 MET A N 1
ATOM 1563 C CA . MET A 1 196 ? -18.232 9.780 -15.706 1.00 89.06 196 MET A CA 1
ATOM 1564 C C . MET A 1 196 ? -17.730 8.534 -14.955 1.00 89.06 196 MET A C 1
ATOM 1566 O O . MET A 1 196 ? -18.419 8.040 -14.055 1.00 89.06 196 MET A O 1
ATOM 1570 N N . PRO A 1 197 ? -16.553 7.992 -15.322 1.00 84.88 197 PRO A N 1
ATOM 1571 C CA . PRO A 1 197 ? -15.929 6.907 -14.572 1.00 84.88 197 PRO A CA 1
ATOM 1572 C C . PRO A 1 197 ? -15.737 7.295 -13.104 1.00 84.88 197 PRO A C 1
ATOM 1574 O O . PRO A 1 197 ? -15.463 8.456 -12.808 1.00 84.88 197 PRO A O 1
ATOM 1577 N N . ALA A 1 198 ? -15.863 6.319 -12.204 1.00 90.81 198 ALA A N 1
ATOM 1578 C CA . ALA A 1 198 ? -15.578 6.524 -10.788 1.00 90.81 198 ALA A CA 1
ATOM 1579 C C . ALA A 1 198 ? -14.135 6.993 -10.581 1.00 90.81 198 ALA A C 1
ATOM 1581 O O . ALA A 1 198 ? -13.226 6.549 -11.294 1.00 90.81 198 ALA A O 1
ATOM 1582 N N . LEU A 1 199 ? -13.916 7.810 -9.554 1.00 92.94 199 LEU A N 1
ATOM 1583 C CA . LEU A 1 199 ? -12.584 8.004 -8.998 1.00 92.94 199 LEU A CA 1
ATOM 1584 C C . LEU A 1 199 ? -11.960 6.654 -8.622 1.00 92.94 199 LEU A C 1
ATOM 1586 O O . LEU A 1 199 ? -12.618 5.761 -8.083 1.00 92.94 199 LEU A O 1
ATOM 1590 N N . THR A 1 200 ? -10.672 6.513 -8.928 1.00 95.50 200 THR A N 1
ATOM 1591 C CA . THR A 1 200 ? -9.902 5.298 -8.662 1.00 95.50 200 THR A CA 1
ATOM 1592 C C . THR A 1 200 ? -8.671 5.605 -7.841 1.00 95.50 200 THR A C 1
ATOM 1594 O O . THR A 1 200 ? -7.929 6.546 -8.138 1.00 95.50 200 THR A O 1
ATOM 1597 N N . GLU A 1 201 ? -8.399 4.723 -6.897 1.00 97.50 201 GLU A N 1
ATOM 1598 C CA . GLU A 1 201 ? -7.135 4.661 -6.182 1.00 97.50 201 GLU A CA 1
ATOM 1599 C C . GLU A 1 201 ? -6.413 3.365 -6.530 1.00 97.50 201 GLU A C 1
ATOM 1601 O O . GLU A 1 201 ? -7.020 2.388 -6.973 1.00 97.50 201 GLU A O 1
ATOM 1606 N N . ALA A 1 202 ? -5.101 3.354 -6.340 1.00 98.06 202 ALA A N 1
ATOM 1607 C CA . ALA A 1 202 ? -4.258 2.200 -6.573 1.00 98.06 202 ALA A CA 1
ATOM 1608 C C . ALA A 1 202 ? -3.336 1.952 -5.393 1.00 98.06 202 ALA A C 1
ATOM 1610 O O . ALA A 1 202 ? -2.784 2.881 -4.810 1.00 98.06 202 ALA A O 1
ATOM 1611 N N . ILE A 1 203 ? -3.127 0.676 -5.087 1.00 98.19 203 ILE A N 1
ATOM 1612 C CA . ILE A 1 203 ? -2.113 0.220 -4.148 1.00 98.19 203 ILE A CA 1
ATOM 1613 C C . ILE A 1 203 ? -1.020 -0.558 -4.869 1.00 98.19 203 ILE A C 1
ATOM 1615 O O . ILE A 1 203 ? -1.265 -1.215 -5.881 1.00 98.19 203 ILE A O 1
ATOM 1619 N N . MET A 1 204 ? 0.183 -0.537 -4.307 1.00 98.19 204 MET A N 1
ATOM 1620 C CA . MET A 1 204 ? 1.245 -1.481 -4.629 1.00 98.19 204 MET A CA 1
ATOM 1621 C C . MET A 1 204 ? 1.888 -1.988 -3.349 1.00 98.19 204 MET A C 1
ATOM 1623 O O . MET A 1 204 ? 2.583 -1.249 -2.653 1.00 98.19 204 MET A O 1
ATOM 1627 N N . LEU A 1 205 ? 1.668 -3.269 -3.071 1.00 98.31 205 LEU A N 1
ATOM 1628 C CA . LEU A 1 205 ? 2.378 -4.025 -2.050 1.00 98.31 205 LEU A CA 1
ATOM 1629 C C . LEU A 1 205 ? 3.725 -4.471 -2.621 1.00 98.31 205 LEU A C 1
ATOM 1631 O O . LEU A 1 205 ? 3.774 -4.968 -3.749 1.00 98.31 205 LEU A O 1
ATOM 1635 N N . PHE A 1 206 ? 4.799 -4.345 -1.848 1.00 97.31 206 PHE A N 1
ATOM 1636 C CA . PHE A 1 206 ? 6.133 -4.757 -2.275 1.00 97.31 206 PHE A CA 1
ATOM 1637 C C . PHE A 1 206 ? 6.936 -5.412 -1.151 1.00 97.31 206 PHE A C 1
ATOM 1639 O O . PHE A 1 206 ? 6.795 -5.065 0.022 1.00 97.31 206 PHE A O 1
ATOM 1646 N N . THR A 1 207 ? 7.803 -6.359 -1.514 1.00 96.25 207 THR A N 1
ATOM 1647 C CA . THR A 1 207 ? 8.710 -7.028 -0.572 1.00 96.25 207 THR A CA 1
ATOM 1648 C C . THR A 1 207 ? 10.047 -7.402 -1.226 1.00 96.25 207 THR A C 1
ATOM 1650 O O . THR A 1 207 ? 10.051 -7.861 -2.376 1.00 96.25 207 THR A O 1
ATOM 1653 N N . PRO A 1 208 ? 11.185 -7.218 -0.526 1.00 94.62 208 PRO A N 1
ATOM 1654 C CA . PRO A 1 208 ? 12.481 -7.746 -0.948 1.00 94.62 208 PRO A CA 1
ATOM 1655 C C . PRO A 1 208 ? 12.634 -9.239 -0.622 1.00 94.62 208 PRO A C 1
ATOM 1657 O O . PRO A 1 208 ? 13.489 -9.906 -1.194 1.00 94.62 208 PRO A O 1
ATOM 1660 N N . ASP A 1 209 ? 11.791 -9.793 0.253 1.00 93.75 209 ASP A N 1
ATOM 1661 C CA . ASP A 1 209 ? 11.875 -11.179 0.724 1.00 93.75 209 ASP A CA 1
ATOM 1662 C C . ASP A 1 209 ? 11.172 -12.145 -0.249 1.00 93.75 209 ASP A C 1
ATOM 1664 O O . ASP A 1 209 ? 10.529 -13.117 0.143 1.00 93.75 209 ASP A O 1
ATOM 1668 N N . TYR A 1 210 ? 11.293 -11.891 -1.555 1.00 88.88 210 TYR A N 1
ATOM 1669 C CA . TYR A 1 210 ? 10.597 -12.624 -2.621 1.00 88.88 210 TYR A CA 1
ATOM 1670 C C . TYR A 1 210 ? 10.971 -14.113 -2.706 1.00 88.88 210 TYR A C 1
ATOM 1672 O O . TYR A 1 210 ? 10.274 -14.876 -3.368 1.00 88.88 210 TYR A O 1
ATOM 1680 N N . ILE A 1 211 ? 12.042 -14.539 -2.030 1.00 88.56 211 ILE A N 1
ATOM 1681 C CA . ILE A 1 211 ? 12.432 -15.950 -1.880 1.00 88.56 211 ILE A CA 1
ATOM 1682 C C . ILE A 1 211 ? 11.442 -16.708 -0.978 1.00 88.56 211 ILE A C 1
ATOM 1684 O O . ILE A 1 211 ? 11.258 -17.912 -1.150 1.00 88.56 211 ILE A O 1
ATOM 1688 N N . MET A 1 212 ? 10.804 -16.011 -0.031 1.00 89.31 212 MET A N 1
ATOM 1689 C CA . MET A 1 212 ? 9.777 -16.575 0.851 1.00 89.31 212 MET A CA 1
ATOM 1690 C C . MET A 1 212 ? 8.404 -16.675 0.173 1.00 89.31 212 MET A C 1
ATOM 1692 O O . MET A 1 212 ? 7.495 -17.275 0.741 1.00 89.31 212 MET A O 1
ATOM 1696 N N . LEU A 1 213 ? 8.244 -16.074 -1.011 1.00 86.56 213 LEU A N 1
ATOM 1697 C CA . LEU A 1 213 ? 7.012 -16.110 -1.796 1.00 86.56 213 LEU A CA 1
ATOM 1698 C C . LEU A 1 213 ? 6.965 -17.365 -2.683 1.00 86.56 213 LEU A C 1
ATOM 1700 O O . LEU A 1 213 ? 8.003 -18.015 -2.862 1.00 86.56 213 LEU A O 1
ATOM 1704 N N . PRO A 1 214 ? 5.803 -17.766 -3.251 1.00 83.06 214 PRO A N 1
ATOM 1705 C CA . PRO A 1 214 ? 5.779 -18.947 -4.094 1.00 83.06 214 PRO A CA 1
ATOM 1706 C C . PRO A 1 214 ? 6.757 -18.788 -5.244 1.00 83.06 214 PRO A C 1
ATOM 1708 O O . PRO A 1 214 ? 6.824 -17.741 -5.892 1.00 83.06 214 PRO A O 1
ATOM 1711 N N . LYS A 1 215 ? 7.421 -19.894 -5.575 1.00 70.75 215 LYS A N 1
ATOM 1712 C CA . LYS A 1 215 ? 8.221 -20.045 -6.791 1.00 70.75 215 LYS A CA 1
ATOM 1713 C C . LYS A 1 215 ? 7.316 -20.131 -8.025 1.00 70.75 215 LYS A C 1
ATOM 1715 O O . LYS A 1 215 ? 7.462 -21.032 -8.846 1.00 70.75 215 LYS A O 1
ATOM 1720 N N . ILE A 1 216 ? 6.350 -19.226 -8.169 1.00 58.81 216 ILE A N 1
ATOM 1721 C CA . ILE A 1 216 ? 5.798 -18.930 -9.488 1.00 58.81 216 ILE A CA 1
ATOM 1722 C C . ILE A 1 216 ? 7.008 -18.455 -10.272 1.00 58.81 216 ILE A C 1
ATOM 1724 O O . ILE A 1 216 ? 7.605 -17.453 -9.885 1.00 58.81 216 ILE A O 1
ATOM 1728 N N . SER A 1 217 ? 7.438 -19.270 -11.246 1.00 54.38 217 SER A N 1
ATOM 1729 C CA . SER A 1 217 ? 8.720 -19.121 -11.938 1.00 54.38 217 SER A CA 1
ATOM 1730 C C . SER A 1 217 ? 9.004 -17.641 -12.142 1.00 54.38 217 SER A C 1
ATOM 1732 O O . SER A 1 217 ? 8.275 -16.984 -12.883 1.00 54.38 217 SER A O 1
ATOM 1734 N N . HIS A 1 218 ? 10.010 -17.095 -11.448 1.00 60.06 218 HIS A N 1
ATOM 1735 C CA . HIS A 1 218 ? 10.353 -15.674 -11.546 1.00 60.06 218 HIS A CA 1
ATOM 1736 C C . HIS A 1 218 ? 10.557 -15.249 -13.014 1.00 60.06 218 HIS A C 1
ATOM 1738 O O . HIS A 1 218 ? 10.405 -14.075 -13.333 1.00 60.06 218 HIS A O 1
ATOM 1744 N N . ALA A 1 219 ? 10.830 -16.211 -13.907 1.00 61.62 219 ALA A N 1
ATOM 1745 C CA . ALA A 1 219 ? 10.902 -16.035 -15.352 1.00 61.62 219 ALA A CA 1
ATOM 1746 C C . ALA A 1 219 ? 9.577 -15.614 -16.022 1.00 61.62 219 ALA A C 1
ATOM 1748 O O . ALA A 1 219 ? 9.617 -14.962 -17.057 1.00 61.62 219 ALA A O 1
ATOM 1749 N N . HIS A 1 220 ? 8.414 -15.966 -15.466 1.00 74.50 220 HIS A N 1
ATOM 1750 C CA . HIS A 1 220 ? 7.103 -15.573 -16.005 1.00 74.50 220 HIS A CA 1
ATOM 1751 C C . HIS A 1 220 ? 6.574 -14.265 -15.407 1.00 74.50 220 HIS A C 1
ATOM 1753 O O . HIS A 1 220 ? 5.635 -13.683 -15.946 1.00 74.50 220 HIS A O 1
ATOM 1759 N N . THR A 1 221 ? 7.163 -13.790 -14.307 1.00 86.69 221 THR A N 1
ATOM 1760 C CA . THR A 1 221 ? 6.824 -12.482 -13.744 1.00 86.69 221 THR A CA 1
ATOM 1761 C C . THR A 1 221 ? 7.579 -11.396 -14.516 1.00 86.69 221 THR A C 1
ATOM 1763 O O . THR A 1 221 ? 8.811 -11.459 -14.569 1.00 86.69 221 THR A O 1
ATOM 1766 N N . PRO A 1 222 ? 6.889 -10.386 -15.083 1.00 92.44 222 PRO A N 1
ATOM 1767 C CA . PRO A 1 222 ? 7.539 -9.283 -15.781 1.00 92.44 222 PRO A CA 1
ATOM 1768 C C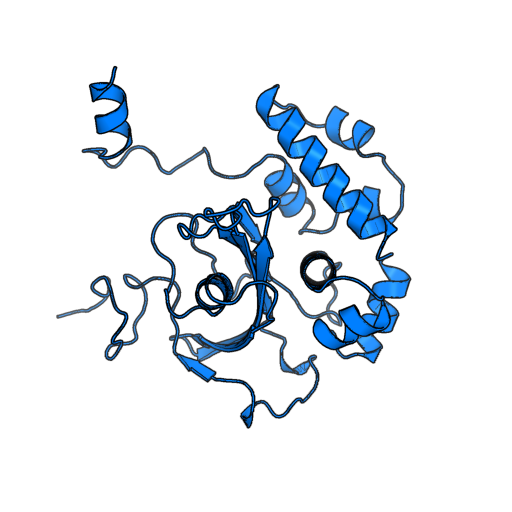 . PRO A 1 222 ? 8.608 -8.613 -14.915 1.00 92.44 222 PRO A C 1
ATOM 1770 O O . PRO A 1 222 ? 8.337 -8.213 -13.781 1.00 92.44 222 PRO A O 1
ATOM 1773 N N . GLN A 1 223 ? 9.813 -8.494 -15.467 1.00 93.50 223 GLN A N 1
ATOM 1774 C CA . GLN A 1 223 ? 10.947 -7.813 -14.847 1.00 93.50 223 GLN A CA 1
ATOM 1775 C C . GLN A 1 223 ? 10.968 -6.370 -15.348 1.00 93.50 223 GLN A C 1
ATOM 1777 O O . GLN A 1 223 ? 11.113 -6.123 -16.547 1.00 93.50 223 GLN A O 1
ATOM 1782 N N . LEU A 1 224 ? 10.751 -5.413 -14.451 1.00 95.56 224 LEU A N 1
ATOM 1783 C CA . LEU A 1 224 ? 10.654 -4.000 -14.789 1.00 95.56 224 LEU A CA 1
ATOM 1784 C C . LEU A 1 224 ? 11.911 -3.274 -14.316 1.00 95.56 224 LEU A C 1
ATOM 1786 O O . LEU A 1 224 ? 12.125 -3.080 -13.120 1.00 95.56 224 LEU A O 1
ATOM 1790 N N . ALA A 1 225 ? 12.709 -2.812 -15.275 1.00 96.19 225 ALA A N 1
ATOM 1791 C CA . ALA A 1 225 ? 13.799 -1.882 -15.027 1.00 96.19 225 ALA A CA 1
ATOM 1792 C C . ALA A 1 225 ? 13.228 -0.517 -14.609 1.00 96.19 225 ALA A C 1
ATOM 1794 O O . ALA A 1 225 ? 12.787 0.269 -15.449 1.00 96.19 225 ALA A O 1
ATOM 1795 N N . VAL A 1 226 ? 13.226 -0.233 -13.306 1.00 96.06 226 VAL A N 1
ATOM 1796 C CA . VAL A 1 226 ? 12.644 0.992 -12.736 1.00 96.06 226 VAL A CA 1
ATOM 1797 C C . VAL A 1 226 ? 13.676 1.780 -11.926 1.00 96.06 226 VAL A C 1
ATOM 1799 O O . VAL A 1 226 ? 14.833 1.375 -11.795 1.00 96.06 226 VAL A O 1
ATOM 1802 N N . GLY A 1 227 ? 13.268 2.940 -11.417 1.00 93.88 227 GLY A N 1
ATOM 1803 C CA . GLY A 1 227 ? 14.009 3.733 -10.435 1.00 93.88 227 GLY A CA 1
ATOM 1804 C C . GLY A 1 227 ? 13.088 4.211 -9.314 1.00 93.88 227 GLY A C 1
ATOM 1805 O O . GLY A 1 227 ? 11.931 3.804 -9.256 1.00 93.88 227 GLY A O 1
ATOM 1806 N N . LEU A 1 228 ? 13.592 5.092 -8.446 1.00 90.69 228 LEU A N 1
ATOM 1807 C CA . LEU A 1 228 ? 12.776 5.772 -7.430 1.00 90.69 228 LEU A CA 1
ATOM 1808 C C . LEU A 1 228 ? 12.148 7.051 -7.994 1.00 90.69 228 LEU A C 1
ATOM 1810 O O . LEU A 1 228 ? 10.930 7.167 -8.074 1.00 90.69 228 LEU A O 1
ATOM 1814 N N . GLN A 1 229 ? 12.991 7.975 -8.458 1.00 91.88 229 GLN A N 1
ATOM 1815 C CA . GLN A 1 229 ? 12.617 9.214 -9.144 1.00 91.88 229 GLN A CA 1
ATOM 1816 C C . GLN A 1 229 ? 13.638 9.501 -10.250 1.00 91.88 229 GLN A C 1
ATOM 1818 O O . GLN A 1 229 ? 14.780 9.050 -10.163 1.00 91.88 229 GLN A O 1
ATOM 1823 N N . CYS A 1 230 ? 13.252 10.241 -11.296 1.00 92.50 230 CYS A N 1
ATOM 1824 C CA . CYS A 1 230 ? 14.129 10.478 -12.454 1.00 92.50 230 CYS A CA 1
ATOM 1825 C C . CYS A 1 230 ? 15.452 11.163 -12.066 1.00 92.50 230 CYS A C 1
ATOM 1827 O O . CYS A 1 230 ? 16.510 10.739 -12.529 1.00 92.50 230 CYS A O 1
ATOM 1829 N N . THR A 1 231 ? 15.388 12.152 -11.173 1.00 90.25 231 THR A N 1
ATOM 1830 C CA . THR A 1 231 ? 16.529 12.958 -10.713 1.00 90.25 231 THR A CA 1
ATOM 1831 C C . THR A 1 231 ? 17.592 12.156 -9.968 1.00 90.25 231 THR A C 1
ATOM 1833 O O . THR A 1 231 ? 18.762 12.501 -10.019 1.00 90.25 231 THR A O 1
ATOM 1836 N N . VAL A 1 232 ? 17.230 11.043 -9.329 1.00 89.44 232 VAL A N 1
ATOM 1837 C CA . VAL A 1 232 ? 18.169 10.182 -8.580 1.00 89.44 232 VAL A CA 1
ATOM 1838 C C . VAL A 1 232 ? 18.367 8.808 -9.227 1.00 89.44 232 VAL A C 1
ATOM 1840 O O . VAL A 1 232 ? 19.049 7.945 -8.683 1.00 89.44 232 VAL A O 1
ATOM 1843 N N . CYS A 1 233 ? 17.755 8.567 -10.387 1.00 92.38 233 CYS A N 1
ATOM 1844 C CA . CYS A 1 233 ? 17.869 7.302 -11.102 1.00 92.38 233 CYS A CA 1
ATOM 1845 C C . CYS A 1 233 ? 19.096 7.316 -12.020 1.00 92.38 233 CYS A C 1
ATOM 1847 O O . CYS A 1 233 ? 19.133 8.085 -12.979 1.00 92.38 233 CYS A O 1
ATOM 1849 N N . SER A 1 234 ? 20.042 6.404 -11.795 1.00 93.38 234 SER A N 1
ATOM 1850 C CA . SER A 1 234 ? 21.282 6.272 -12.578 1.00 93.38 234 SER A CA 1
ATOM 1851 C C . SER A 1 234 ? 21.123 5.554 -13.932 1.00 93.38 234 SER A C 1
ATOM 1853 O O . SER A 1 234 ? 22.088 5.419 -14.681 1.00 93.38 234 SER A O 1
ATOM 1855 N N . ARG A 1 235 ? 19.917 5.081 -14.293 1.00 93.69 235 ARG A N 1
ATOM 1856 C CA . ARG A 1 235 ? 19.668 4.395 -15.579 1.00 93.69 235 ARG A CA 1
ATOM 1857 C C . ARG A 1 235 ? 19.754 5.375 -16.753 1.00 93.69 235 ARG A C 1
ATOM 1859 O O . ARG A 1 235 ? 18.829 6.160 -16.950 1.00 93.69 235 ARG A O 1
ATOM 1866 N N . ARG A 1 236 ? 20.818 5.311 -17.553 1.00 90.75 236 ARG A N 1
ATOM 1867 C CA . ARG A 1 236 ? 21.044 6.247 -18.672 1.00 90.75 236 ARG A CA 1
ATOM 1868 C C . ARG A 1 236 ? 20.024 6.090 -19.803 1.00 90.75 236 ARG A C 1
ATOM 1870 O O . ARG A 1 236 ? 19.406 7.063 -20.218 1.00 90.75 236 ARG A O 1
ATOM 1877 N N . GLU A 1 237 ? 19.766 4.858 -20.225 1.00 91.88 237 GLU A N 1
ATOM 1878 C CA . GLU A 1 237 ? 18.857 4.550 -21.335 1.00 91.88 237 GLU A CA 1
ATOM 1879 C C . GLU A 1 237 ? 17.425 4.301 -20.832 1.00 91.88 237 GLU A C 1
ATOM 1881 O O . GLU A 1 237 ? 16.971 3.165 -20.709 1.00 91.88 237 GLU A O 1
ATOM 1886 N N . CYS A 1 238 ? 16.705 5.371 -20.480 1.00 95.38 238 CYS A N 1
ATOM 1887 C CA . CYS A 1 238 ? 15.307 5.287 -20.042 1.00 95.38 238 CYS A CA 1
ATOM 1888 C C . CYS A 1 238 ? 14.404 6.177 -20.904 1.00 95.38 238 CYS A C 1
ATOM 1890 O O . CYS A 1 238 ? 14.420 7.398 -20.771 1.00 95.38 238 CYS A O 1
ATOM 1892 N N . SER A 1 239 ? 13.552 5.562 -21.730 1.00 94.81 239 SER A N 1
ATOM 1893 C CA . SER A 1 239 ? 12.593 6.270 -22.596 1.00 94.81 239 SER A CA 1
ATOM 1894 C C . SER A 1 239 ? 11.500 7.025 -21.831 1.00 94.81 239 SER A C 1
ATOM 1896 O O . SER A 1 239 ? 10.841 7.893 -22.387 1.00 94.81 239 SER A O 1
ATOM 1898 N N . SER A 1 240 ? 11.297 6.698 -20.552 1.00 94.88 240 SER A N 1
ATOM 1899 C CA . SER A 1 240 ? 10.318 7.353 -19.672 1.00 94.88 240 SER A CA 1
ATOM 1900 C C . SER A 1 240 ? 10.940 8.410 -18.754 1.00 94.88 240 SER A C 1
ATOM 1902 O O . SER A 1 240 ? 10.282 8.869 -17.816 1.00 94.88 240 SER A O 1
ATOM 1904 N N . ARG A 1 241 ? 12.214 8.769 -18.967 1.00 94.56 241 ARG A N 1
ATOM 1905 C CA . ARG A 1 241 ? 12.921 9.776 -18.169 1.00 94.56 241 ARG A CA 1
ATOM 1906 C C . ARG A 1 241 ? 12.299 11.158 -18.387 1.00 94.56 241 ARG A C 1
ATOM 1908 O O . ARG A 1 241 ? 12.149 11.600 -19.518 1.00 94.56 241 ARG A O 1
ATOM 1915 N N . ARG A 1 242 ? 11.968 11.839 -17.285 1.00 92.75 242 ARG A N 1
ATOM 1916 C CA . ARG A 1 242 ? 11.364 13.188 -17.279 1.00 92.75 242 ARG A CA 1
ATOM 1917 C C . ARG A 1 242 ? 12.293 14.286 -16.752 1.00 92.75 242 ARG A C 1
ATOM 1919 O O . ARG A 1 242 ? 11.962 15.455 -16.861 1.00 92.75 242 ARG A O 1
ATOM 1926 N N . ALA A 1 243 ? 13.418 13.908 -16.146 1.00 90.31 243 ALA A N 1
ATOM 1927 C CA . ALA A 1 243 ? 14.401 14.830 -15.585 1.00 90.31 243 ALA A CA 1
ATOM 1928 C C . ALA A 1 243 ? 15.814 14.234 -15.663 1.00 90.31 243 ALA A C 1
ATOM 1930 O O . ALA A 1 243 ? 15.981 13.003 -15.629 1.00 90.31 243 ALA A O 1
ATOM 1931 N N . SER A 1 244 ? 16.813 15.111 -15.751 1.00 89.50 244 SER A N 1
ATOM 1932 C CA . SER A 1 244 ? 18.235 14.756 -15.741 1.00 89.50 244 SER A CA 1
ATOM 1933 C C . SER A 1 244 ? 18.643 14.117 -14.415 1.00 89.50 244 SER A C 1
ATOM 1935 O O . SER A 1 244 ? 18.056 14.406 -13.372 1.00 89.50 244 SER A O 1
ATOM 1937 N N . TYR A 1 245 ? 19.625 13.218 -14.460 1.00 90.38 245 TYR A N 1
ATOM 1938 C CA . TYR A 1 245 ? 20.196 12.611 -13.262 1.00 90.38 245 TYR A CA 1
ATOM 1939 C C . TYR A 1 245 ? 21.084 13.635 -12.540 1.00 90.38 245 TYR A C 1
ATOM 1941 O O . TYR A 1 245 ? 21.956 14.234 -13.152 1.00 90.38 245 TYR A O 1
ATOM 1949 N N . LEU A 1 246 ? 20.857 13.851 -11.244 1.00 88.31 246 LEU A N 1
ATOM 1950 C CA . LEU A 1 246 ? 21.525 14.894 -10.454 1.00 88.31 246 LEU A CA 1
ATOM 1951 C C . LEU A 1 246 ? 23.028 14.669 -10.296 1.00 88.31 246 LEU A C 1
ATOM 1953 O O . LEU A 1 246 ? 23.762 15.624 -10.083 1.00 88.31 246 LEU A O 1
ATOM 1957 N N . LEU A 1 247 ? 23.466 13.411 -10.351 1.00 85.00 247 LEU A N 1
ATOM 1958 C CA . LEU A 1 247 ? 24.872 13.034 -10.217 1.00 85.00 247 LEU A CA 1
ATOM 1959 C C . LEU A 1 247 ? 25.463 12.607 -11.566 1.00 85.00 247 LEU A C 1
ATOM 1961 O O . LEU A 1 247 ? 26.409 11.817 -11.593 1.00 85.00 247 LEU A O 1
ATOM 1965 N N . ASP A 1 248 ? 24.882 13.060 -12.684 1.00 78.88 248 ASP A N 1
ATOM 1966 C CA . ASP A 1 248 ? 25.617 13.030 -13.945 1.00 78.88 248 ASP A CA 1
ATOM 1967 C C . ASP A 1 248 ? 26.776 14.016 -13.802 1.00 78.88 248 ASP A C 1
ATOM 1969 O O . A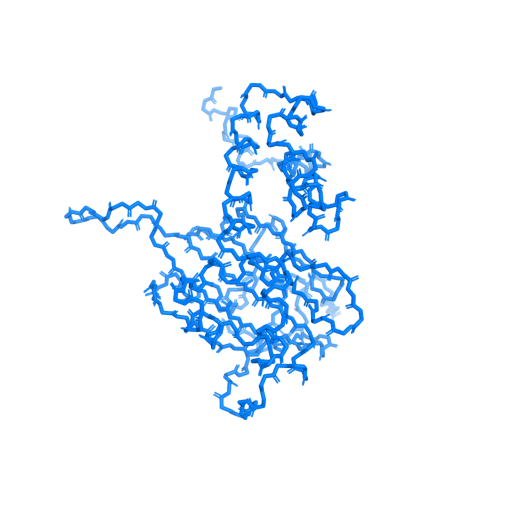SP A 1 248 ? 26.597 15.231 -13.812 1.00 78.88 248 ASP A O 1
ATOM 1973 N N . ASN A 1 249 ? 27.970 13.469 -13.596 1.00 64.50 249 ASN A N 1
ATOM 1974 C CA . ASN A 1 249 ? 29.195 14.209 -13.828 1.00 64.50 249 ASN A CA 1
ATOM 1975 C C . ASN A 1 249 ? 29.348 14.274 -15.352 1.00 64.50 249 ASN A C 1
ATOM 1977 O O . ASN A 1 249 ? 29.655 13.244 -15.962 1.00 64.50 249 ASN A O 1
ATOM 1981 N N . GLU A 1 250 ? 29.060 15.428 -15.954 1.00 58.09 250 GLU A N 1
ATOM 1982 C CA . GLU A 1 250 ? 29.590 15.741 -17.290 1.00 58.09 250 GLU A CA 1
ATOM 1983 C C . GLU A 1 250 ? 31.124 15.660 -17.293 1.00 58.09 250 GLU A C 1
ATOM 1985 O O . GLU A 1 250 ? 31.751 16.097 -16.295 1.00 58.09 250 GLU A O 1
#